Protein AF-A0AA38G3A4-F1 (afdb_monomer_lite)

Radius of gyration: 24.05 Å; chains: 1; bounding box: 63×39×61 Å

InterPro domains:
  IPR006982 Glutamate synthase, central-N [PF04898] (118-210)
  IPR013785 Aldolase-type TIM barrel [G3DSA:3.20.20.70] (94-215)
  IPR017932 Glutamine amidotransferase type 2 domain [PF00310] (1-67)
  IPR029055 Nucleophile aminohydrolases, N-terminal [G3DSA:3.60.20.10] (1-71)
  IPR029055 Nucleophile aminohydrolases, N-terminal [SSF56235] (1-67)
  IPR050711 Electron transfer and nitrogen metabolism enzyme [PTHR11938] (1-196)

Structure (mmCIF, N/CA/C/O backbone):
data_AF-A0AA38G3A4-F1
#
_entry.id   AF-A0AA38G3A4-F1
#
loop_
_atom_site.group_PDB
_atom_site.id
_atom_site.type_symbol
_atom_site.label_atom_id
_atom_site.label_alt_id
_atom_site.label_comp_id
_atom_site.label_asym_id
_atom_site.label_entity_id
_atom_site.label_seq_id
_atom_site.pdbx_PDB_ins_code
_atom_site.Cartn_x
_atom_site.Cartn_y
_atom_site.Cartn_z
_atom_site.occupancy
_atom_site.B_iso_or_equiv
_atom_site.auth_seq_id
_atom_site.auth_comp_id
_atom_site.auth_asym_id
_atom_site.auth_atom_id
_atom_site.pdbx_PDB_model_num
ATOM 1 N N . MET A 1 1 ? 7.777 -2.735 -17.591 1.00 73.38 1 MET A N 1
ATOM 2 C CA . MET A 1 1 ? 7.659 -1.314 -17.206 1.00 73.38 1 MET A CA 1
ATOM 3 C C . MET A 1 1 ? 6.255 -0.949 -16.758 1.00 73.38 1 MET A C 1
ATOM 5 O O . MET A 1 1 ? 6.166 -0.302 -15.735 1.00 73.38 1 MET A O 1
ATOM 9 N N . MET A 1 2 ? 5.185 -1.401 -17.428 1.00 82.31 2 MET A N 1
ATOM 10 C CA . MET A 1 2 ? 3.813 -1.230 -16.911 1.00 82.31 2 MET A CA 1
ATOM 11 C C . MET A 1 2 ? 3.611 -1.899 -15.536 1.00 82.31 2 MET A C 1
ATOM 13 O O . MET A 1 2 ? 3.143 -1.255 -14.613 1.00 82.31 2 MET A O 1
ATOM 17 N N . MET A 1 3 ? 4.029 -3.164 -15.378 1.00 87.19 3 MET A N 1
ATOM 18 C CA . MET A 1 3 ? 3.827 -3.914 -14.121 1.00 87.19 3 MET A CA 1
ATOM 19 C C . MET A 1 3 ? 4.792 -3.527 -12.991 1.00 87.19 3 MET A C 1
ATOM 21 O O . MET A 1 3 ? 4.426 -3.594 -11.831 1.00 87.19 3 MET A O 1
ATOM 25 N N . ILE A 1 4 ? 6.029 -3.149 -13.322 1.00 90.31 4 ILE A N 1
ATOM 26 C CA . ILE A 1 4 ? 7.067 -2.765 -12.349 1.00 90.31 4 ILE A CA 1
ATOM 27 C C . ILE A 1 4 ? 7.583 -1.385 -12.782 1.00 90.31 4 ILE A C 1
ATOM 29 O O . ILE A 1 4 ? 8.573 -1.313 -13.522 1.00 90.31 4 ILE A O 1
ATOM 33 N N . PRO A 1 5 ? 6.832 -0.307 -12.491 1.00 88.12 5 PRO A N 1
ATOM 34 C CA . PRO A 1 5 ? 7.242 1.053 -12.810 1.00 88.12 5 PRO A CA 1
ATOM 35 C C . PRO A 1 5 ? 8.290 1.559 -11.811 1.00 88.12 5 PRO A C 1
ATOM 37 O O . PRO A 1 5 ? 8.338 1.128 -10.661 1.00 88.12 5 PRO A O 1
ATOM 40 N N . GLU A 1 6 ? 9.128 2.505 -12.237 1.00 87.19 6 GLU A N 1
ATOM 41 C CA . GLU A 1 6 ? 9.994 3.235 -11.302 1.00 87.19 6 GLU A CA 1
ATOM 42 C C . GLU A 1 6 ? 9.162 4.197 -10.446 1.00 87.19 6 GLU A C 1
ATOM 44 O O . GLU A 1 6 ? 8.112 4.678 -10.878 1.00 87.19 6 GLU A O 1
ATOM 49 N N . ALA A 1 7 ? 9.660 4.540 -9.259 1.00 88.94 7 ALA A N 1
ATOM 50 C CA . ALA A 1 7 ? 9.081 5.613 -8.464 1.00 88.94 7 ALA A CA 1
ATOM 51 C C . ALA A 1 7 ? 9.185 6.950 -9.219 1.00 88.94 7 ALA A C 1
ATOM 53 O O . ALA A 1 7 ? 10.282 7.435 -9.489 1.00 88.94 7 ALA A O 1
ATOM 54 N N . TRP A 1 8 ? 8.040 7.533 -9.578 1.00 85.56 8 TRP A N 1
ATOM 55 C CA . TRP A 1 8 ? 7.984 8.712 -10.452 1.00 85.56 8 TRP A CA 1
ATOM 56 C C . TRP A 1 8 ? 7.296 9.922 -9.823 1.00 85.56 8 TRP A C 1
ATOM 58 O O . TRP A 1 8 ? 7.572 11.051 -10.214 1.00 85.56 8 TRP A O 1
ATOM 68 N N . LYS A 1 9 ? 6.385 9.719 -8.863 1.00 82.25 9 LYS A N 1
ATOM 69 C CA . LYS A 1 9 ? 5.469 10.779 -8.420 1.00 82.25 9 LYS A CA 1
ATOM 70 C C . LYS A 1 9 ? 6.168 11.935 -7.715 1.00 82.25 9 LYS A C 1
ATOM 72 O O . LYS A 1 9 ? 5.870 13.096 -7.981 1.00 82.25 9 LYS A O 1
ATOM 77 N N . ASN A 1 10 ? 7.085 11.593 -6.821 1.00 83.69 10 ASN A N 1
ATOM 78 C CA . ASN A 1 10 ? 7.798 12.542 -5.974 1.00 83.69 10 ASN A CA 1
ATOM 79 C C . ASN A 1 10 ? 9.187 12.899 -6.540 1.00 83.69 10 ASN A C 1
ATOM 81 O O . ASN A 1 10 ? 9.949 13.612 -5.886 1.00 83.69 10 ASN A O 1
ATOM 85 N N . ASP A 1 11 ? 9.526 12.415 -7.742 1.00 85.12 11 ASP A N 1
ATOM 86 C CA . ASP A 1 11 ? 10.780 12.740 -8.421 1.00 85.12 11 ASP A CA 1
ATOM 87 C C . ASP A 1 11 ? 10.632 14.029 -9.241 1.00 85.12 11 ASP A C 1
ATOM 89 O O . ASP A 1 11 ? 9.988 14.066 -10.288 1.00 85.12 11 ASP A O 1
ATOM 93 N N . GLN A 1 12 ? 11.266 15.100 -8.765 1.00 84.50 12 GLN A N 1
ATOM 94 C CA . GLN A 1 12 ? 11.244 16.414 -9.415 1.00 84.50 12 GLN A CA 1
ATOM 95 C C . GLN A 1 12 ? 12.084 16.475 -10.698 1.00 84.50 12 GLN A C 1
ATOM 97 O O . GLN A 1 12 ? 11.935 17.416 -11.473 1.00 84.50 12 GLN A O 1
ATOM 102 N N . ASN A 1 13 ? 12.978 15.508 -10.916 1.00 86.12 13 ASN A N 1
ATOM 103 C CA . ASN A 1 13 ? 13.866 15.472 -12.078 1.00 86.12 13 ASN A CA 1
ATOM 104 C C . ASN A 1 13 ? 13.348 14.540 -13.183 1.00 86.12 13 ASN A C 1
ATOM 106 O O . ASN A 1 13 ? 14.048 14.324 -14.176 1.00 86.12 13 ASN A O 1
ATOM 110 N N . MET A 1 14 ? 12.153 13.965 -13.013 1.00 82.12 14 MET A N 1
ATOM 111 C CA . MET A 1 14 ? 11.564 13.057 -13.989 1.00 82.12 14 MET A CA 1
ATOM 112 C C . MET A 1 14 ? 11.125 13.818 -15.244 1.00 82.12 14 MET A C 1
ATOM 114 O O . MET A 1 14 ? 10.510 14.881 -15.168 1.00 82.12 14 MET A O 1
ATOM 118 N N . ASP A 1 15 ? 11.418 13.249 -16.413 1.00 82.62 15 ASP A N 1
ATOM 119 C CA . ASP A 1 15 ? 10.953 13.789 -17.689 1.00 82.62 15 ASP A CA 1
ATOM 120 C C . ASP A 1 15 ? 9.407 13.820 -17.739 1.00 82.62 15 ASP A C 1
ATOM 122 O O . ASP A 1 15 ? 8.777 12.802 -17.428 1.00 82.62 15 ASP A O 1
ATOM 126 N N . PRO A 1 16 ? 8.772 14.938 -18.145 1.00 80.12 16 PRO A N 1
ATOM 127 C CA . PRO A 1 16 ? 7.313 15.057 -18.139 1.00 80.12 16 PRO A CA 1
ATOM 128 C C . PRO A 1 16 ? 6.591 14.025 -19.012 1.00 80.12 16 PRO A C 1
ATOM 130 O O . PRO A 1 16 ? 5.526 13.542 -18.629 1.00 80.12 16 PRO A O 1
ATOM 133 N N . ASN A 1 17 ? 7.163 13.643 -20.161 1.00 75.31 17 ASN A N 1
ATOM 134 C CA . ASN A 1 17 ? 6.541 12.640 -21.031 1.00 75.31 17 ASN A CA 1
ATOM 135 C C . ASN A 1 17 ? 6.595 11.260 -20.375 1.00 75.31 17 ASN A C 1
ATOM 137 O O . ASN A 1 17 ? 5.624 10.504 -20.398 1.00 75.31 17 ASN A O 1
ATOM 141 N N . ARG A 1 18 ? 7.716 10.953 -19.718 1.00 77.25 18 ARG A N 1
ATOM 142 C CA . ARG A 1 18 ? 7.869 9.731 -18.927 1.00 77.25 18 ARG A CA 1
ATOM 143 C C . ARG A 1 18 ? 6.911 9.689 -17.737 1.00 77.25 18 ARG A C 1
ATOM 145 O O . ARG A 1 18 ? 6.352 8.634 -17.448 1.00 77.25 18 ARG A O 1
ATOM 152 N N . GLN A 1 19 ? 6.709 10.821 -17.069 1.00 80.31 19 GLN A N 1
ATOM 153 C CA . GLN A 1 19 ? 5.757 10.948 -15.970 1.00 80.31 19 GLN A CA 1
ATOM 154 C C . GLN A 1 19 ? 4.324 10.665 -16.437 1.00 80.31 19 GLN A C 1
ATOM 156 O O . GLN A 1 19 ? 3.633 9.846 -15.836 1.00 80.31 19 GLN A O 1
ATOM 161 N N . ALA A 1 20 ? 3.908 11.289 -17.540 1.00 77.00 20 ALA A N 1
ATOM 162 C CA . ALA A 1 20 ? 2.572 11.114 -18.098 1.00 77.00 20 ALA A CA 1
ATOM 163 C C . ALA A 1 20 ? 2.320 9.668 -18.566 1.00 77.00 20 ALA A C 1
ATOM 165 O O . ALA A 1 20 ? 1.229 9.133 -18.385 1.00 77.00 20 ALA A O 1
ATOM 166 N N . LEU A 1 21 ? 3.346 8.995 -19.100 1.00 76.88 21 LEU A N 1
ATOM 167 C CA . LEU A 1 21 ? 3.267 7.578 -19.455 1.00 76.88 21 LEU A CA 1
ATOM 168 C C . LEU A 1 21 ? 3.078 6.674 -18.227 1.00 76.88 21 LEU A C 1
ATOM 170 O O . LEU A 1 21 ? 2.287 5.733 -18.265 1.00 76.88 21 LEU A O 1
ATOM 174 N N . TYR A 1 22 ? 3.796 6.931 -17.132 1.00 81.44 22 TYR A N 1
ATOM 175 C CA . TYR A 1 22 ? 3.600 6.158 -15.906 1.00 81.44 22 TYR A CA 1
ATOM 176 C C . TYR A 1 22 ? 2.234 6.400 -15.272 1.00 81.44 22 TYR A C 1
ATOM 178 O O . TYR A 1 22 ? 1.636 5.462 -14.752 1.00 81.44 22 TYR A O 1
ATOM 186 N N . GLU A 1 23 ? 1.731 7.628 -15.336 1.00 78.75 23 GLU A N 1
ATOM 187 C CA . GLU A 1 23 ? 0.386 7.959 -14.873 1.00 78.75 23 GLU A CA 1
ATOM 188 C C . GLU A 1 23 ? -0.684 7.219 -15.690 1.00 78.75 23 GLU A C 1
ATOM 190 O O . GLU A 1 23 ? -1.623 6.665 -15.122 1.00 78.75 23 GLU A O 1
ATOM 195 N N . TYR A 1 24 ? -0.492 7.119 -17.007 1.00 77.38 24 TYR A N 1
ATOM 196 C CA . TYR A 1 24 ? -1.326 6.296 -17.881 1.00 77.38 24 TYR A CA 1
ATOM 197 C C . TYR A 1 24 ? -1.285 4.811 -17.486 1.00 77.38 24 TYR A C 1
ATOM 199 O O . TYR A 1 24 ? -2.329 4.181 -17.332 1.00 77.38 24 TYR A O 1
ATOM 207 N N . PHE A 1 25 ? -0.097 4.243 -17.254 1.00 80.62 25 PHE A N 1
ATOM 208 C CA . PHE A 1 25 ? 0.019 2.847 -16.819 1.00 80.62 25 PHE A CA 1
ATOM 209 C C . PHE A 1 25 ? -0.612 2.591 -15.451 1.00 80.62 25 PHE A C 1
ATOM 211 O O . PHE A 1 25 ? -1.260 1.561 -15.285 1.00 80.62 25 PHE A O 1
ATOM 218 N N . LEU A 1 26 ? -0.482 3.528 -14.509 1.00 80.75 26 LEU A N 1
ATOM 219 C CA . LEU A 1 26 ? -1.109 3.437 -13.189 1.00 80.75 26 LEU A CA 1
ATOM 220 C C . LEU A 1 26 ? -2.640 3.381 -13.288 1.00 80.75 26 LEU A C 1
ATOM 222 O O . LEU A 1 26 ? -3.293 2.721 -12.484 1.00 80.75 26 LEU A O 1
ATOM 226 N N . ALA A 1 27 ? -3.211 4.057 -14.285 1.00 77.50 27 ALA A N 1
ATOM 227 C CA . ALA A 1 27 ? -4.644 4.058 -14.547 1.00 77.50 27 ALA A CA 1
ATOM 228 C C . ALA A 1 27 ? -5.155 2.727 -15.136 1.00 77.50 27 ALA A C 1
ATOM 230 O O . ALA A 1 27 ? -6.337 2.420 -15.005 1.00 77.50 27 ALA A O 1
ATOM 231 N N . LEU A 1 28 ? -4.278 1.939 -15.765 1.00 78.44 28 LEU A N 1
ATOM 232 C CA . LEU A 1 28 ? -4.610 0.645 -16.368 1.00 78.44 28 LEU A CA 1
ATOM 233 C C . LEU A 1 28 ? -4.367 -0.534 -15.426 1.00 78.44 28 LEU A C 1
ATOM 235 O O . LEU A 1 28 ? -5.179 -1.458 -15.340 1.00 78.44 28 LEU A O 1
ATOM 239 N N . MET A 1 29 ? -3.221 -0.532 -14.751 1.00 83.50 29 MET A N 1
ATOM 240 C CA . MET A 1 29 ? -2.772 -1.651 -13.940 1.00 83.50 29 MET A CA 1
ATOM 241 C C . MET A 1 29 ? -2.044 -1.153 -12.700 1.00 83.50 29 MET A C 1
ATOM 243 O O . MET A 1 29 ? -1.146 -0.315 -12.770 1.00 83.50 29 MET A O 1
ATOM 247 N N . GLU A 1 30 ? -2.406 -1.731 -11.559 1.00 87.62 30 GLU A N 1
ATOM 248 C CA . GLU A 1 30 ? -1.697 -1.470 -10.316 1.00 87.62 30 GLU A CA 1
ATOM 249 C C . GLU A 1 30 ? -0.266 -2.044 -10.365 1.00 87.62 30 GLU A C 1
ATOM 251 O O . GLU A 1 30 ? -0.050 -3.126 -10.932 1.00 87.62 30 GLU A O 1
ATOM 256 N N . PRO A 1 31 ? 0.723 -1.344 -9.781 1.00 90.88 31 PRO A N 1
ATOM 257 C CA . PRO A 1 31 ? 2.090 -1.835 -9.706 1.00 90.88 31 PRO A CA 1
ATOM 258 C C . PRO A 1 31 ? 2.180 -3.162 -8.954 1.00 90.88 31 PRO A C 1
ATOM 260 O O . PRO A 1 31 ? 1.562 -3.357 -7.909 1.00 90.88 31 PRO A O 1
ATOM 263 N N . TRP A 1 32 ? 3.010 -4.063 -9.462 1.00 92.38 32 TRP A N 1
ATOM 264 C CA . TRP A 1 32 ? 3.407 -5.273 -8.759 1.00 92.38 32 TRP A CA 1
ATOM 265 C C . TRP A 1 32 ? 4.585 -4.930 -7.860 1.00 92.38 32 TRP A C 1
ATOM 267 O O . TRP A 1 32 ? 5.722 -4.823 -8.322 1.00 92.38 32 TRP A O 1
ATOM 277 N N . ASP A 1 33 ? 4.276 -4.714 -6.587 1.00 91.12 33 ASP A N 1
ATOM 278 C CA . ASP A 1 33 ? 5.242 -4.289 -5.582 1.00 91.12 33 ASP A CA 1
ATOM 279 C C . ASP A 1 33 ? 5.887 -5.477 -4.843 1.00 91.12 33 ASP A C 1
ATOM 281 O O . ASP A 1 33 ? 5.378 -6.602 -4.826 1.00 91.12 33 ASP A O 1
ATOM 285 N N . GLY A 1 34 ? 7.027 -5.205 -4.216 1.00 90.38 34 GLY A N 1
ATOM 286 C CA . GLY A 1 34 ? 7.856 -6.147 -3.482 1.00 90.38 34 GLY A CA 1
ATOM 287 C C . GLY A 1 34 ? 9.279 -6.239 -4.047 1.00 90.38 34 GLY A C 1
ATOM 288 O O . GLY A 1 34 ? 9.519 -5.896 -5.204 1.00 90.38 34 GLY A O 1
ATOM 289 N N . PRO A 1 35 ? 10.248 -6.729 -3.250 1.00 93.50 35 PRO A N 1
ATOM 290 C CA . PRO A 1 35 ? 11.621 -6.901 -3.709 1.00 93.50 35 PRO A CA 1
ATOM 291 C C . PRO A 1 35 ? 11.683 -7.783 -4.959 1.00 93.50 35 PRO A C 1
ATOM 293 O O . PRO A 1 35 ? 11.307 -8.956 -4.907 1.00 93.50 35 PRO A O 1
ATOM 296 N N . ALA A 1 36 ? 12.224 -7.263 -6.062 1.00 92.81 36 ALA A N 1
ATOM 297 C CA . ALA A 1 36 ? 12.281 -7.994 -7.321 1.00 92.81 36 ALA A CA 1
ATOM 298 C C . ALA A 1 36 ? 13.512 -7.636 -8.164 1.00 92.81 36 ALA A C 1
ATOM 300 O O . ALA A 1 36 ? 13.824 -6.476 -8.411 1.00 92.81 36 ALA A O 1
ATOM 301 N N . LEU A 1 37 ? 14.173 -8.673 -8.678 1.00 92.81 37 LEU A N 1
ATOM 302 C CA . LEU A 1 37 ? 15.074 -8.588 -9.824 1.00 92.81 37 LEU A CA 1
ATOM 303 C C . LEU A 1 37 ? 14.505 -9.493 -10.911 1.00 92.81 37 LEU A C 1
ATOM 305 O O . LEU A 1 37 ? 14.487 -10.715 -10.767 1.00 92.81 37 LEU A O 1
ATOM 309 N N . VAL A 1 38 ? 14.038 -8.893 -12.000 1.00 92.00 38 VAL A N 1
ATOM 310 C CA . VAL A 1 38 ? 13.378 -9.612 -13.088 1.00 92.00 38 VAL A CA 1
ATOM 311 C C . VAL A 1 38 ? 14.265 -9.591 -14.316 1.00 92.00 38 VAL A C 1
ATOM 313 O O . VAL A 1 38 ? 14.480 -8.538 -14.909 1.00 92.00 38 VAL A O 1
ATOM 316 N N . SER A 1 39 ? 14.730 -10.768 -14.727 1.00 90.44 39 SER A N 1
ATOM 317 C CA . SER A 1 39 ? 15.370 -10.986 -16.026 1.00 90.44 39 SER A CA 1
ATOM 318 C C . SER A 1 39 ? 14.335 -11.503 -17.019 1.00 90.44 39 SER A C 1
ATOM 320 O O . SER A 1 39 ? 13.586 -12.426 -16.705 1.00 90.44 39 SER A O 1
ATOM 322 N N . PHE A 1 40 ? 14.284 -10.927 -18.217 1.00 89.00 40 PH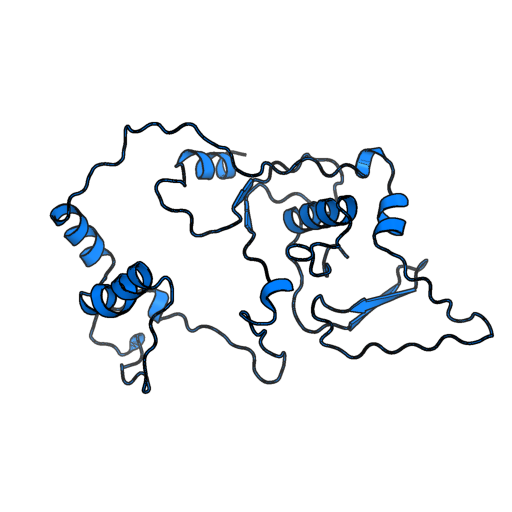E A N 1
ATOM 323 C CA . PHE A 1 40 ? 13.266 -11.248 -19.214 1.00 89.00 40 PHE A CA 1
ATOM 324 C C . PHE A 1 40 ? 13.817 -11.242 -20.639 1.00 89.00 40 PHE A C 1
ATOM 326 O O . PHE A 1 40 ? 14.820 -10.597 -20.949 1.00 89.00 40 PHE A O 1
ATOM 333 N N . THR A 1 41 ? 13.115 -11.940 -21.530 1.00 87.56 41 THR A N 1
ATOM 334 C CA . THR A 1 41 ? 13.334 -11.863 -22.973 1.00 87.56 41 THR A CA 1
ATOM 335 C C . THR A 1 41 ? 12.021 -12.020 -23.728 1.00 87.56 41 THR A C 1
ATOM 337 O O . THR A 1 41 ? 11.146 -12.767 -23.302 1.00 87.56 41 THR A O 1
ATOM 340 N N . ASN A 1 42 ? 11.890 -11.322 -24.855 1.00 84.06 42 ASN A N 1
ATOM 341 C CA . ASN A 1 42 ? 10.782 -11.482 -25.800 1.00 84.06 42 ASN A CA 1
ATOM 342 C C . ASN A 1 42 ? 11.245 -12.067 -27.151 1.00 84.06 42 ASN A C 1
ATOM 344 O O . ASN A 1 42 ? 10.583 -11.879 -28.166 1.00 84.06 42 ASN A O 1
ATOM 348 N N . GLY A 1 43 ? 12.418 -12.709 -27.188 1.00 87.38 43 GLY A N 1
ATOM 349 C CA . GLY A 1 43 ? 13.034 -13.230 -28.415 1.00 87.38 43 GLY A CA 1
ATOM 350 C C . GLY A 1 43 ? 13.818 -12.197 -29.236 1.00 87.38 43 GLY A C 1
ATOM 351 O O . GLY A 1 43 ? 14.709 -12.587 -29.985 1.00 87.38 43 GLY A O 1
ATOM 352 N N . HIS A 1 44 ? 13.561 -10.897 -29.054 1.00 78.75 44 HIS A N 1
ATOM 353 C CA . HIS A 1 44 ? 14.307 -9.808 -29.705 1.00 78.75 44 HIS A CA 1
ATOM 354 C C . HIS A 1 44 ? 15.210 -9.048 -28.733 1.00 78.75 44 HIS A C 1
ATOM 356 O O . HIS A 1 44 ? 16.335 -8.684 -29.069 1.00 78.75 44 HIS A O 1
ATOM 362 N N . TYR A 1 45 ? 14.726 -8.844 -27.513 1.00 76.69 45 TYR A N 1
ATOM 363 C CA . TYR A 1 45 ? 15.429 -8.169 -26.437 1.00 76.69 45 TYR A CA 1
ATOM 364 C C . TYR A 1 45 ? 15.697 -9.147 -25.299 1.00 76.69 45 TYR A C 1
ATOM 366 O O . TYR A 1 45 ? 14.881 -10.024 -25.002 1.00 76.69 45 TYR A O 1
ATOM 374 N N . LEU A 1 46 ? 16.845 -8.976 -24.651 1.00 82.31 46 LEU A N 1
ATOM 375 C CA . LEU A 1 46 ? 17.190 -9.585 -23.373 1.00 82.31 46 LEU A CA 1
ATOM 376 C C . LEU A 1 46 ? 17.438 -8.440 -22.395 1.00 82.31 46 LEU A C 1
ATOM 378 O O . LEU A 1 46 ? 18.229 -7.544 -22.687 1.00 82.31 46 LEU A O 1
ATOM 382 N N . GLY A 1 47 ? 16.755 -8.459 -21.258 1.00 84.12 47 GLY A N 1
ATOM 383 C CA . GLY A 1 47 ? 16.801 -7.372 -20.293 1.00 84.12 47 GLY A CA 1
ATOM 384 C C . GLY A 1 47 ? 16.724 -7.861 -18.858 1.00 84.12 47 GLY A C 1
ATOM 385 O O . GLY A 1 47 ? 16.359 -9.004 -18.585 1.00 84.12 47 GLY A O 1
ATOM 386 N N . ALA A 1 48 ? 17.068 -6.960 -17.945 1.00 87.19 48 ALA A N 1
ATOM 387 C CA . ALA A 1 48 ? 16.831 -7.118 -16.523 1.00 87.19 48 ALA A CA 1
ATOM 388 C C . ALA A 1 48 ? 16.324 -5.792 -15.944 1.00 87.19 48 ALA A C 1
ATOM 390 O O . ALA A 1 48 ? 16.740 -4.720 -16.389 1.00 87.19 48 ALA A O 1
ATOM 391 N N . THR A 1 49 ? 15.419 -5.857 -14.975 1.00 87.56 49 THR A N 1
ATOM 392 C CA . THR A 1 49 ? 14.859 -4.696 -14.278 1.00 87.56 49 THR A CA 1
ATOM 393 C C . THR A 1 49 ? 14.747 -4.982 -12.783 1.00 87.56 49 THR A C 1
ATOM 395 O O . THR A 1 49 ? 14.665 -6.142 -12.378 1.00 87.56 49 THR A O 1
ATOM 398 N N . LEU A 1 50 ? 14.801 -3.926 -11.979 1.00 90.50 50 LEU A N 1
ATOM 399 C CA . LEU A 1 50 ? 14.665 -3.979 -10.527 1.00 90.50 50 LEU A CA 1
ATOM 400 C C . LEU A 1 50 ? 13.306 -3.410 -10.118 1.00 90.50 50 LEU A C 1
ATOM 402 O O . LEU A 1 50 ? 12.698 -2.657 -10.880 1.00 90.50 50 LEU A O 1
ATOM 406 N N . ASP A 1 51 ? 12.862 -3.759 -8.914 1.00 91.75 51 ASP A N 1
ATOM 407 C CA . ASP A 1 51 ? 11.757 -3.079 -8.243 1.00 91.75 51 ASP A CA 1
ATOM 408 C C . ASP A 1 51 ? 12.039 -1.579 -8.040 1.00 91.75 51 ASP A C 1
ATOM 410 O O . ASP A 1 51 ? 13.180 -1.116 -8.139 1.00 91.75 51 ASP A O 1
ATOM 414 N N . CYS A 1 52 ? 10.987 -0.812 -7.746 1.00 88.56 52 CYS A N 1
ATOM 415 C CA . CYS A 1 52 ? 11.048 0.642 -7.574 1.00 88.56 52 CYS A CA 1
ATOM 416 C C . CYS A 1 52 ? 12.015 1.097 -6.467 1.00 88.56 52 CYS A C 1
ATOM 418 O O . CYS A 1 52 ? 12.513 2.223 -6.526 1.00 88.56 52 CYS A O 1
ATOM 420 N N . ASN A 1 53 ? 12.325 0.218 -5.512 1.00 90.31 53 ASN A N 1
ATOM 421 C CA . ASN A 1 53 ? 13.196 0.494 -4.376 1.00 90.31 53 ASN A CA 1
ATOM 422 C C . ASN A 1 53 ? 14.602 -0.104 -4.550 1.00 90.31 53 ASN A C 1
ATOM 424 O O . ASN A 1 53 ? 15.494 0.183 -3.751 1.00 90.31 53 ASN A O 1
ATOM 428 N N . GLY A 1 54 ? 14.828 -0.921 -5.584 1.00 90.31 54 GLY A N 1
ATOM 429 C CA . GLY A 1 54 ? 16.101 -1.588 -5.840 1.00 90.31 54 GLY A CA 1
ATOM 430 C C . GLY A 1 54 ? 16.520 -2.553 -4.727 1.00 90.31 54 GLY A C 1
ATOM 431 O O . GLY A 1 54 ? 17.695 -2.590 -4.361 1.00 90.31 54 GLY A O 1
ATOM 432 N N . LEU A 1 55 ? 15.582 -3.324 -4.171 1.00 91.75 55 LEU A N 1
ATOM 433 C CA . LEU A 1 55 ? 15.806 -4.136 -2.966 1.00 91.75 55 LEU A CA 1
ATOM 434 C C . LEU A 1 55 ? 16.602 -5.431 -3.211 1.00 91.75 55 LEU A C 1
ATOM 436 O O . LEU A 1 55 ? 17.001 -6.095 -2.253 1.00 91.75 55 LEU A O 1
ATOM 440 N N . HIS A 1 56 ? 16.876 -5.781 -4.471 1.00 92.56 56 HIS A N 1
ATOM 441 C CA . HIS A 1 56 ? 17.761 -6.886 -4.849 1.00 92.56 56 HIS A CA 1
ATOM 442 C C . HIS A 1 56 ? 19.077 -6.408 -5.486 1.00 92.56 56 HIS A C 1
ATOM 444 O O . HIS A 1 56 ? 19.086 -5.456 -6.269 1.00 92.56 56 HIS A O 1
ATOM 450 N N . PRO A 1 57 ? 20.206 -7.105 -5.243 1.00 92.06 57 PRO A N 1
ATOM 451 C CA . PRO A 1 57 ? 21.463 -6.792 -5.908 1.00 92.06 57 PRO A CA 1
ATOM 452 C C . PRO A 1 57 ? 21.414 -7.185 -7.393 1.00 92.06 57 PRO A C 1
ATOM 454 O O . PRO A 1 57 ? 21.246 -8.354 -7.735 1.00 92.06 57 PRO A O 1
ATOM 457 N N . GLY A 1 58 ? 21.619 -6.212 -8.283 1.00 86.31 58 GLY A N 1
ATOM 458 C CA . GLY A 1 58 ? 21.716 -6.418 -9.731 1.00 86.31 58 GLY A CA 1
ATOM 459 C C . GLY A 1 58 ? 23.093 -6.029 -10.269 1.00 86.31 58 GLY A C 1
ATOM 460 O O . GLY A 1 58 ? 23.349 -4.854 -10.529 1.00 86.31 58 GLY A O 1
ATOM 461 N N . HIS A 1 59 ? 23.983 -7.006 -10.468 1.00 85.56 59 HIS A N 1
ATOM 462 C CA . HIS A 1 59 ? 25.315 -6.784 -11.045 1.00 85.56 59 HIS A CA 1
ATOM 463 C C . HIS A 1 59 ? 25.413 -7.353 -12.464 1.00 85.56 59 HIS A C 1
ATOM 465 O O . HIS A 1 59 ? 24.949 -8.459 -12.730 1.00 85.56 59 HIS A O 1
ATOM 471 N N . PHE A 1 60 ? 26.069 -6.623 -13.369 1.00 82.69 60 PHE A N 1
ATOM 472 C CA . PHE A 1 60 ? 26.370 -7.090 -14.723 1.00 82.69 60 PHE A CA 1
ATOM 473 C C . PHE A 1 60 ? 27.777 -6.660 -15.148 1.00 82.69 60 PHE A C 1
ATOM 475 O O . PHE A 1 60 ? 28.299 -5.645 -14.682 1.00 82.69 60 PHE A O 1
ATOM 482 N N . TYR A 1 61 ? 28.378 -7.422 -16.061 1.00 80.81 61 TYR A N 1
ATOM 483 C CA . TYR A 1 61 ? 29.706 -7.151 -16.608 1.00 80.81 61 TYR A CA 1
ATOM 484 C C . TYR A 1 61 ? 29.626 -6.962 -18.122 1.00 80.81 61 TYR A C 1
ATOM 486 O O . TYR A 1 61 ? 28.928 -7.696 -18.818 1.00 80.81 61 TYR A O 1
ATOM 494 N N . VAL A 1 62 ? 30.362 -5.975 -18.631 1.00 80.94 62 VAL A N 1
ATOM 495 C CA . VAL A 1 62 ? 30.476 -5.672 -20.063 1.00 80.94 62 VAL A CA 1
ATOM 496 C C . VAL A 1 62 ? 31.850 -6.132 -20.528 1.00 80.94 62 VAL A C 1
ATOM 498 O O . VAL A 1 62 ? 32.867 -5.640 -20.041 1.00 80.94 62 VAL A O 1
ATOM 501 N N . THR A 1 63 ? 31.892 -7.085 -21.455 1.00 81.31 63 THR A N 1
ATOM 502 C CA . THR A 1 63 ? 33.147 -7.598 -22.017 1.00 81.31 63 THR A CA 1
ATOM 503 C C . THR A 1 63 ? 33.561 -6.808 -23.258 1.00 81.31 63 THR A C 1
ATOM 505 O O . THR A 1 63 ? 32.723 -6.335 -24.028 1.00 81.31 63 THR A O 1
ATOM 508 N N . HIS A 1 64 ? 34.870 -6.721 -23.517 1.00 81.25 64 HIS A N 1
ATOM 509 C CA . HIS A 1 64 ? 35.410 -6.054 -24.712 1.00 81.25 64 HIS A CA 1
ATOM 510 C C . HIS A 1 64 ? 34.957 -6.695 -26.035 1.00 81.25 64 HIS A C 1
ATOM 512 O O . HIS A 1 64 ? 34.949 -6.029 -27.065 1.00 81.25 64 HIS A O 1
ATOM 518 N N . SER A 1 65 ? 34.541 -7.966 -26.010 1.00 77.31 65 SER A N 1
ATOM 519 C CA . SER A 1 65 ? 33.987 -8.682 -27.166 1.00 77.31 65 SER A CA 1
ATOM 520 C C . SER A 1 65 ? 32.601 -8.185 -27.596 1.00 77.31 65 SER A C 1
ATOM 522 O O . SER A 1 65 ? 32.089 -8.636 -28.617 1.00 77.31 65 SER A O 1
ATOM 524 N N . GLY A 1 66 ? 31.971 -7.285 -26.830 1.00 65.88 66 GLY A N 1
ATOM 525 C CA . GLY A 1 66 ? 30.653 -6.735 -27.148 1.00 65.88 66 GLY A CA 1
ATOM 526 C C . GLY A 1 66 ? 29.504 -7.737 -27.004 1.00 65.88 66 GLY A C 1
ATOM 527 O O . GLY A 1 66 ? 28.405 -7.445 -27.466 1.00 65.88 66 GLY A O 1
ATOM 528 N N . MET A 1 67 ? 29.743 -8.891 -26.364 1.00 58.62 67 MET A N 1
ATOM 529 C CA . MET A 1 67 ? 28.727 -9.922 -26.095 1.00 58.62 67 MET A CA 1
ATOM 530 C C . MET A 1 67 ? 27.607 -9.413 -25.180 1.00 58.62 67 MET A C 1
ATOM 532 O O . MET A 1 67 ? 26.464 -9.836 -25.310 1.00 58.62 67 MET A O 1
ATOM 536 N N . ALA A 1 68 ? 27.926 -8.464 -24.302 1.00 57.44 68 ALA A N 1
ATOM 537 C CA . ALA A 1 68 ? 26.955 -7.649 -23.591 1.00 57.44 68 ALA A CA 1
ATOM 538 C C . ALA A 1 68 ? 27.276 -6.186 -23.890 1.00 57.44 68 ALA A C 1
ATOM 540 O O . ALA A 1 68 ? 28.344 -5.703 -23.520 1.00 57.44 68 ALA A O 1
ATOM 541 N N . LYS A 1 69 ? 26.381 -5.471 -24.573 1.00 60.12 69 LYS A N 1
ATOM 542 C CA . LYS A 1 69 ? 26.456 -4.009 -24.676 1.00 60.12 69 LYS A CA 1
ATOM 543 C C . LYS A 1 69 ? 25.552 -3.428 -23.601 1.00 60.12 69 LYS A C 1
ATOM 545 O O . LYS A 1 69 ? 24.395 -3.822 -23.499 1.00 60.12 69 LYS A O 1
ATOM 550 N N . ARG A 1 70 ? 26.066 -2.484 -22.803 1.00 57.03 70 ARG A N 1
ATOM 551 C CA . ARG A 1 70 ? 25.225 -1.690 -21.900 1.00 57.03 70 ARG A CA 1
ATOM 552 C C . ARG A 1 70 ? 24.363 -0.770 -22.754 1.00 57.03 70 ARG A C 1
ATOM 554 O O . ARG A 1 70 ? 24.735 0.370 -23.007 1.00 57.03 70 ARG A O 1
ATOM 561 N N . GLN A 1 71 ? 23.226 -1.277 -23.196 1.00 57.56 71 GLN A N 1
ATOM 562 C CA . GLN A 1 71 ? 22.157 -0.450 -23.711 1.00 57.56 71 GLN A CA 1
ATOM 563 C C . GLN A 1 71 ? 21.172 -0.292 -22.563 1.00 57.56 71 GLN A C 1
ATOM 565 O O . GLN A 1 71 ? 20.411 -1.203 -22.244 1.00 57.56 71 GLN A O 1
ATOM 570 N N . LYS A 1 72 ? 21.263 0.843 -21.860 1.00 56.81 72 LYS A N 1
ATOM 571 C CA . LYS A 1 72 ? 20.166 1.266 -20.996 1.00 56.81 72 LYS A CA 1
ATOM 572 C C . LYS A 1 72 ? 19.047 1.625 -21.963 1.00 56.81 72 LYS A C 1
ATOM 574 O O . LYS A 1 72 ? 19.035 2.751 -22.436 1.00 56.81 72 LYS A O 1
ATOM 579 N N . ILE A 1 73 ? 18.182 0.664 -22.281 1.00 57.19 73 ILE A N 1
ATOM 580 C CA . ILE A 1 73 ? 16.942 0.971 -22.986 1.00 57.19 73 ILE A CA 1
ATOM 581 C C . ILE A 1 73 ? 16.159 1.848 -22.020 1.00 57.19 73 ILE A C 1
ATOM 583 O O . ILE A 1 73 ? 15.657 1.382 -20.993 1.00 57.19 73 ILE A O 1
ATOM 587 N N . THR A 1 74 ? 16.196 3.151 -22.263 1.00 57.50 74 THR A N 1
ATOM 588 C CA . THR A 1 74 ? 15.424 4.097 -21.474 1.00 57.50 74 THR A CA 1
ATOM 589 C C . THR A 1 74 ? 13.962 3.944 -21.859 1.00 57.50 74 THR A C 1
ATOM 591 O O . THR A 1 74 ? 13.622 3.573 -22.980 1.00 57.50 74 THR A O 1
ATOM 594 N N . LEU A 1 75 ? 13.071 4.248 -20.918 1.00 59.78 75 LEU A N 1
ATOM 595 C CA . LEU A 1 75 ? 11.654 4.367 -21.253 1.00 59.78 75 LEU A CA 1
ATOM 596 C C . LEU A 1 75 ? 11.414 5.378 -22.369 1.00 59.78 75 LEU A C 1
ATOM 598 O O . LEU A 1 75 ? 10.500 5.168 -23.150 1.00 59.78 75 LEU A O 1
ATOM 602 N N . GLN A 1 76 ? 12.264 6.406 -22.464 1.00 59.31 76 GLN A N 1
ATOM 603 C CA . GLN A 1 76 ? 12.272 7.352 -23.573 1.00 59.31 76 GLN A CA 1
ATOM 604 C C . GLN A 1 76 ? 12.434 6.627 -24.912 1.00 59.31 76 GLN A C 1
ATOM 606 O O . GLN A 1 76 ? 11.598 6.792 -25.777 1.00 59.31 76 GLN A O 1
ATOM 611 N N . GLU A 1 77 ? 13.424 5.740 -25.056 1.00 65.38 77 GLU A N 1
ATOM 612 C CA . GLU A 1 77 ? 13.644 4.990 -26.302 1.00 65.38 77 GLU A CA 1
ATOM 613 C C . GLU A 1 77 ? 12.467 4.069 -26.663 1.00 65.38 77 GLU A C 1
ATOM 615 O O . GLU A 1 77 ? 12.155 3.898 -27.839 1.00 65.38 77 GLU A O 1
ATOM 620 N N . ILE A 1 78 ? 11.789 3.487 -25.666 1.00 66.06 78 ILE A N 1
ATOM 621 C CA . ILE A 1 78 ? 10.578 2.678 -25.892 1.00 66.06 78 ILE A CA 1
ATOM 622 C C . ILE A 1 78 ? 9.404 3.575 -26.293 1.00 66.06 78 ILE A C 1
ATOM 624 O O . ILE A 1 78 ? 8.689 3.269 -27.242 1.00 66.06 78 ILE A O 1
ATOM 628 N N . PHE A 1 79 ? 9.218 4.697 -25.610 1.00 62.75 79 PHE A N 1
ATOM 629 C CA . PHE A 1 79 ? 8.171 5.668 -25.907 1.00 62.75 79 PHE A CA 1
ATOM 630 C C . PHE A 1 79 ? 8.358 6.313 -27.288 1.00 62.75 79 PHE A C 1
ATOM 632 O O . PHE A 1 79 ? 7.419 6.408 -28.073 1.00 62.75 79 PHE A O 1
ATOM 639 N N . ASP A 1 80 ? 9.597 6.645 -27.639 1.00 66.56 80 ASP A N 1
ATOM 640 C CA . ASP A 1 80 ? 10.001 7.156 -28.947 1.00 66.56 80 ASP A CA 1
ATOM 641 C C . ASP A 1 80 ? 9.876 6.089 -30.046 1.00 66.56 80 ASP A C 1
ATOM 643 O O . ASP A 1 80 ? 9.856 6.423 -31.230 1.00 66.56 80 ASP A O 1
ATOM 647 N N . SER A 1 81 ? 9.774 4.804 -29.688 1.00 65.19 81 SER A N 1
ATOM 648 C CA . SER A 1 81 ? 9.489 3.728 -30.644 1.00 65.19 81 SER A CA 1
ATOM 649 C C . SER A 1 81 ? 7.994 3.548 -30.934 1.00 65.19 81 SER A C 1
ATOM 651 O O . SER A 1 81 ? 7.651 2.989 -31.976 1.00 65.19 81 SER A O 1
ATOM 653 N N . LEU A 1 82 ? 7.104 4.053 -30.068 1.00 63.16 82 LEU A N 1
ATOM 654 C CA . LEU A 1 82 ? 5.656 4.055 -30.307 1.00 63.16 82 LEU A CA 1
ATOM 655 C C . LEU A 1 82 ? 5.296 5.085 -31.390 1.00 63.16 82 LEU A C 1
ATOM 657 O O . LEU A 1 82 ? 5.991 6.095 -31.505 1.00 63.16 82 LEU A O 1
ATOM 661 N N . PRO A 1 83 ? 4.247 4.882 -32.202 1.00 62.00 83 PRO A N 1
ATOM 662 C CA . PRO A 1 83 ? 3.785 5.880 -33.169 1.00 62.00 83 PRO A CA 1
ATOM 663 C C . PRO A 1 83 ? 3.283 7.157 -32.468 1.00 62.00 83 PRO A C 1
ATOM 665 O O . PRO A 1 83 ? 2.723 7.094 -31.378 1.00 62.00 83 PRO A O 1
ATOM 668 N N . GLU A 1 84 ? 3.457 8.332 -33.091 1.00 59.28 84 GLU A N 1
ATOM 669 C CA . GLU A 1 84 ? 3.127 9.641 -32.481 1.00 59.28 84 GLU A CA 1
ATOM 670 C C . GLU A 1 84 ? 1.678 9.757 -31.980 1.00 59.28 84 GLU A C 1
ATOM 672 O O . GLU A 1 84 ? 1.429 10.457 -31.002 1.00 59.28 84 GLU A O 1
ATOM 677 N N . SER A 1 85 ? 0.737 9.037 -32.596 1.00 59.09 85 SER A N 1
ATOM 678 C CA . SER A 1 85 ? -0.668 8.974 -32.176 1.00 59.09 85 SER A CA 1
ATOM 679 C C . SER A 1 85 ? -0.880 8.344 -30.797 1.00 59.09 85 SER A C 1
ATOM 681 O O . SER A 1 85 ? -1.872 8.645 -30.147 1.00 59.09 85 SER A O 1
ATOM 683 N N . GLU A 1 86 ? 0.037 7.483 -30.352 1.00 58.09 86 GLU A N 1
ATOM 684 C CA . GLU A 1 86 ? -0.018 6.760 -29.071 1.00 58.09 86 GLU A CA 1
ATOM 685 C C . GLU A 1 86 ? 0.891 7.396 -28.005 1.00 58.09 86 GLU A C 1
ATOM 687 O O . GLU A 1 86 ? 0.865 7.006 -26.840 1.00 58.09 86 GLU A O 1
ATOM 692 N N . ARG A 1 87 ? 1.693 8.401 -28.386 1.00 55.50 87 ARG A N 1
ATOM 693 C CA . ARG A 1 87 ? 2.601 9.129 -27.482 1.00 55.50 87 ARG A CA 1
ATOM 694 C C . ARG A 1 87 ? 1.909 10.217 -26.669 1.00 55.50 87 ARG A C 1
ATOM 696 O O . ARG A 1 87 ? 2.556 10.865 -25.856 1.00 55.50 87 ARG A O 1
ATOM 703 N N . VAL A 1 88 ? 0.624 10.470 -26.883 1.00 53.34 88 VAL A N 1
ATOM 704 C CA . VAL A 1 88 ? -0.114 11.451 -26.085 1.00 53.34 88 VAL A CA 1
ATOM 705 C C . VAL A 1 88 ? -0.991 10.683 -25.106 1.00 53.34 88 VAL A C 1
ATOM 707 O O . VAL A 1 88 ? -2.088 10.278 -25.487 1.00 53.34 88 VAL A O 1
ATOM 710 N N . PRO A 1 89 ? -0.540 10.450 -23.860 1.00 54.91 89 PRO A N 1
ATOM 711 C CA . PRO A 1 89 ? -1.465 10.028 -22.824 1.00 54.91 89 PRO A CA 1
ATOM 712 C C . PRO A 1 89 ? -2.535 11.115 -22.705 1.00 54.91 89 PRO A C 1
ATOM 714 O O . PRO A 1 89 ? -2.219 12.296 -22.521 1.00 54.91 89 PRO A O 1
ATOM 717 N N . GLU A 1 90 ? -3.799 10.735 -22.894 1.00 55.44 90 GLU A N 1
ATOM 718 C CA . GLU A 1 90 ? -4.893 11.686 -22.748 1.00 55.44 90 GLU A CA 1
ATOM 719 C C . GLU A 1 90 ? -4.883 12.256 -21.322 1.00 55.44 90 GLU A C 1
ATOM 721 O O . GLU A 1 90 ? -4.556 11.545 -20.364 1.00 55.44 90 GLU A O 1
ATOM 726 N N . PRO A 1 91 ? -5.193 13.553 -21.157 1.00 55.31 91 PRO A N 1
ATOM 727 C CA . PRO A 1 91 ? -5.180 14.170 -19.848 1.00 55.31 91 PRO A CA 1
ATOM 728 C C . PRO A 1 91 ? -6.236 13.502 -18.968 1.00 55.31 91 PRO A C 1
ATOM 730 O O . PRO A 1 91 ? -7.435 13.702 -19.146 1.00 55.31 91 PRO A O 1
ATOM 733 N N . ILE A 1 92 ? -5.763 12.744 -17.983 1.00 59.44 92 ILE A N 1
ATOM 734 C CA . ILE A 1 92 ? -6.564 12.284 -16.854 1.00 59.44 92 ILE A CA 1
ATOM 735 C C . ILE A 1 92 ? -7.260 13.500 -16.245 1.00 59.44 92 ILE A C 1
ATOM 737 O O . ILE A 1 92 ? -6.625 14.534 -16.001 1.00 59.44 92 ILE A O 1
ATOM 741 N N . ILE A 1 93 ? -8.563 13.380 -15.985 1.00 57.19 93 ILE A N 1
ATOM 742 C CA . ILE A 1 93 ? -9.332 14.445 -15.347 1.00 57.19 93 ILE A CA 1
ATOM 743 C C . ILE A 1 93 ? -8.846 14.547 -13.900 1.00 57.19 93 ILE A C 1
ATOM 745 O O . ILE A 1 93 ? -9.244 13.796 -13.006 1.00 57.19 93 ILE A O 1
ATOM 749 N N . ARG A 1 94 ? -7.928 15.485 -13.677 1.00 53.31 94 ARG A N 1
ATOM 750 C CA . ARG A 1 94 ? -7.425 15.842 -12.354 1.00 53.31 94 ARG A CA 1
ATOM 751 C C . ARG A 1 94 ? -8.446 16.770 -11.719 1.00 53.31 94 ARG A C 1
ATOM 753 O O . ARG A 1 94 ? -8.464 17.947 -12.049 1.00 53.31 94 ARG A O 1
ATOM 760 N N . SER A 1 95 ? -9.287 16.177 -10.873 1.00 52.91 95 SER A N 1
ATOM 761 C CA . SER A 1 95 ? -10.348 16.807 -10.084 1.00 52.91 95 SER A CA 1
ATOM 762 C C . SER A 1 95 ? -11.353 17.658 -10.874 1.00 52.91 95 SER A C 1
ATOM 764 O O . SER A 1 95 ? -11.066 18.720 -11.424 1.00 52.91 95 SER A O 1
ATOM 766 N N . VAL A 1 96 ? -12.616 17.232 -10.856 1.00 46.97 96 VAL A N 1
ATOM 767 C CA . VAL A 1 96 ? -13.718 18.125 -11.219 1.00 46.97 96 VAL A CA 1
ATOM 768 C C . VAL A 1 96 ? -13.863 19.132 -10.077 1.00 46.97 96 VAL A C 1
ATOM 770 O O . VAL A 1 96 ? -14.357 18.792 -9.005 1.00 46.97 96 VAL A O 1
ATOM 773 N N . LYS A 1 97 ? -13.426 20.381 -10.282 1.00 44.50 97 LYS A N 1
ATOM 774 C CA . LYS A 1 97 ? -13.883 21.502 -9.448 1.00 44.50 97 LYS A CA 1
ATOM 775 C C . LYS A 1 97 ? -15.366 21.713 -9.739 1.00 44.50 97 LYS A C 1
ATOM 777 O O . LYS A 1 97 ? -15.715 22.456 -10.651 1.00 44.50 97 LYS A O 1
ATOM 782 N N . VAL A 1 98 ? -16.227 21.021 -9.003 1.00 46.12 98 VAL A N 1
ATOM 783 C CA . VAL A 1 98 ? -17.666 21.292 -9.024 1.00 46.12 98 VAL A CA 1
ATOM 784 C C . VAL A 1 98 ? -17.902 22.559 -8.207 1.00 46.12 98 VAL A C 1
ATOM 786 O O . VAL A 1 98 ? -17.441 22.663 -7.068 1.00 46.12 98 VAL A O 1
ATOM 789 N N . GLU A 1 99 ? -18.567 23.550 -8.806 1.00 44.62 99 GLU A N 1
ATOM 790 C CA . GLU A 1 99 ? -18.994 24.746 -8.085 1.00 44.62 99 GLU A CA 1
ATOM 791 C C . GLU A 1 99 ? -19.960 24.351 -6.965 1.00 44.62 99 GLU A C 1
ATOM 793 O O . GLU A 1 99 ? -20.919 23.604 -7.150 1.00 44.62 99 GLU A O 1
ATOM 798 N N . ARG A 1 100 ? -19.641 24.839 -5.773 1.00 44.81 100 ARG A N 1
ATOM 799 C CA . ARG A 1 100 ? -20.310 24.558 -4.510 1.00 44.81 100 ARG A CA 1
ATOM 800 C C . ARG A 1 100 ? -21.785 24.969 -4.587 1.00 44.81 100 ARG A C 1
ATOM 802 O O . ARG A 1 100 ? -22.074 26.152 -4.734 1.00 44.81 100 ARG A O 1
ATOM 809 N N . SER A 1 101 ? -22.708 24.018 -4.432 1.00 45.12 101 SER A N 1
ATOM 810 C CA . SER A 1 101 ? -24.055 24.351 -3.961 1.00 45.12 101 SER A CA 1
ATOM 811 C C . SER A 1 101 ? -24.028 24.280 -2.434 1.00 45.12 101 SER A C 1
ATOM 813 O O . SER A 1 101 ? -23.759 23.235 -1.849 1.00 45.12 101 SER A O 1
ATOM 815 N N . ASP A 1 102 ? -24.228 25.416 -1.769 1.00 45.84 102 ASP A N 1
ATOM 816 C CA . ASP A 1 102 ? -24.228 25.526 -0.300 1.00 45.84 102 ASP A CA 1
ATOM 817 C C . ASP A 1 102 ? -25.469 24.878 0.358 1.00 45.84 102 ASP A C 1
ATOM 819 O O . ASP A 1 102 ? -25.690 25.024 1.560 1.00 45.84 102 ASP A O 1
ATOM 823 N N . ASP A 1 103 ? -26.287 24.143 -0.400 1.00 46.72 103 ASP A N 1
ATOM 824 C CA . ASP A 1 103 ? -27.687 23.919 -0.039 1.00 46.72 103 ASP A CA 1
ATOM 825 C C . ASP A 1 103 ? -27.987 22.620 0.725 1.00 46.72 103 ASP A C 1
ATOM 827 O O . ASP A 1 103 ? -29.131 22.427 1.133 1.00 46.72 103 ASP A O 1
ATOM 831 N N . VAL A 1 104 ? -27.020 21.733 0.999 1.00 47.81 104 VAL A N 1
ATOM 832 C CA . VAL A 1 104 ? -27.316 20.497 1.762 1.00 47.81 104 VAL A CA 1
ATOM 833 C C . VAL A 1 104 ? -26.174 20.044 2.679 1.00 47.81 104 VAL A C 1
ATOM 835 O O . VAL A 1 104 ? -25.786 18.880 2.693 1.00 47.81 104 VAL A O 1
ATOM 838 N N . ILE A 1 105 ? -25.639 20.937 3.511 1.00 52.19 105 ILE A N 1
ATOM 839 C CA . ILE A 1 105 ? -25.125 20.479 4.809 1.00 52.19 105 ILE A CA 1
ATOM 840 C C . ILE A 1 105 ? -26.239 20.761 5.804 1.00 52.19 105 ILE A C 1
ATOM 842 O O . ILE A 1 105 ? -26.355 21.873 6.320 1.00 52.19 105 ILE A O 1
ATOM 846 N N . GLU A 1 106 ? -27.098 19.769 6.059 1.00 55.25 106 GLU A N 1
ATOM 847 C CA . GLU A 1 106 ? -27.910 19.823 7.269 1.00 55.25 106 GLU A CA 1
ATOM 848 C C . GLU A 1 106 ? -26.924 20.007 8.423 1.00 55.25 106 GLU A C 1
ATOM 850 O O . GLU A 1 106 ? -26.085 19.146 8.689 1.00 55.25 106 GLU A O 1
ATOM 855 N N . ASN A 1 107 ? -26.969 21.172 9.070 1.00 52.47 107 ASN A N 1
ATOM 856 C CA . ASN A 1 107 ? -26.243 21.425 10.302 1.00 52.47 107 ASN A CA 1
ATOM 857 C C . ASN A 1 107 ? -26.880 20.552 11.383 1.00 52.47 107 ASN A C 1
ATOM 859 O O . ASN A 1 107 ? -27.682 21.007 12.201 1.00 52.47 107 ASN A O 1
ATOM 863 N N . ILE A 1 108 ? -26.531 19.269 11.357 1.00 61.00 108 ILE A N 1
ATOM 864 C CA . ILE A 1 108 ? -26.764 18.311 12.416 1.00 61.00 108 ILE A CA 1
ATOM 865 C C . ILE A 1 108 ? -25.914 18.838 13.575 1.00 61.00 108 ILE A C 1
ATOM 867 O O . ILE A 1 108 ? -24.736 18.515 13.698 1.00 61.00 108 ILE A O 1
ATOM 871 N N . GLY A 1 109 ? -26.460 19.766 14.367 1.00 63.81 109 GLY A N 1
ATOM 872 C CA . GLY A 1 109 ? -25.751 20.352 15.502 1.00 63.81 109 GLY A CA 1
ATOM 873 C C . GLY A 1 109 ? -25.234 19.267 16.454 1.00 63.81 109 GLY A C 1
ATOM 874 O O . GLY A 1 109 ? -25.565 18.091 16.316 1.00 63.81 109 GLY A O 1
ATOM 875 N N . VAL A 1 110 ? -24.464 19.647 17.476 1.00 68.94 110 VAL A N 1
ATOM 876 C CA . VAL A 1 110 ? -23.791 18.699 18.396 1.00 68.94 110 VAL A CA 1
ATOM 877 C C . VAL A 1 110 ? -24.716 17.570 18.887 1.00 68.94 110 VAL A C 1
ATOM 879 O O . VAL A 1 110 ? -24.316 16.410 18.935 1.00 68.94 110 VAL A O 1
ATOM 882 N N . HIS A 1 111 ? -25.984 17.879 19.177 1.00 72.12 111 HIS A N 1
ATOM 883 C CA . HIS A 1 111 ? -26.979 16.897 19.619 1.00 72.12 111 HIS A CA 1
ATOM 884 C C . HIS A 1 111 ? -27.393 15.873 18.557 1.00 72.12 111 HIS A C 1
ATOM 886 O O . HIS A 1 111 ? -27.681 14.728 18.904 1.00 72.12 111 HIS A O 1
ATOM 892 N N . GLY A 1 112 ? -27.409 16.254 17.282 1.00 77.81 112 GLY A N 1
ATOM 893 C CA . GLY A 1 112 ? -27.741 15.347 16.192 1.00 77.81 112 GLY A CA 1
ATOM 894 C C . GLY A 1 112 ? -26.595 14.394 15.832 1.00 77.81 112 GLY A C 1
ATOM 895 O O . GLY A 1 112 ? -26.870 13.323 15.307 1.00 77.81 112 GLY A O 1
ATOM 896 N N . LEU A 1 113 ? -25.339 14.723 16.173 1.00 79.50 113 LEU A N 1
ATOM 897 C CA . LEU A 1 113 ? -24.164 13.866 15.936 1.00 79.50 113 LEU A CA 1
ATOM 898 C C . LEU A 1 113 ? -24.009 12.742 16.970 1.00 79.50 113 LEU A C 1
ATOM 900 O O . LEU A 1 113 ? -23.436 11.692 16.678 1.00 79.50 113 LEU A O 1
ATOM 904 N N . LEU A 1 114 ? -24.558 12.924 18.174 1.00 83.44 114 LEU A N 1
ATOM 905 C CA . LEU A 1 114 ? -24.458 11.930 19.247 1.00 83.44 114 LEU A CA 1
ATOM 906 C C . LEU A 1 114 ? -25.143 10.604 18.894 1.00 83.44 114 LEU A C 1
ATOM 908 O O . LEU A 1 114 ? -24.657 9.543 19.287 1.00 83.44 114 LEU A O 1
ATOM 912 N N . SER A 1 115 ? -26.272 10.654 18.183 1.00 84.75 115 SER A N 1
ATOM 913 C CA . SER A 1 115 ? -27.014 9.453 17.782 1.00 84.75 115 SER A CA 1
ATOM 914 C C . SER A 1 115 ? -26.240 8.619 16.741 1.00 84.75 115 SER A C 1
ATOM 916 O O . SER A 1 115 ? -26.004 7.436 17.005 1.00 84.75 115 SER A O 1
ATOM 918 N N . PRO A 1 116 ? -25.735 9.203 15.633 1.00 86.62 116 PRO A N 1
ATOM 919 C CA . PRO A 1 116 ? -24.821 8.529 14.713 1.00 86.62 116 PRO A CA 1
ATOM 920 C C . PRO A 1 116 ? -23.584 7.955 15.404 1.00 86.62 116 PRO A C 1
ATOM 922 O O . PRO A 1 116 ? -23.316 6.766 15.252 1.00 86.62 116 PRO A O 1
ATOM 925 N N . PHE A 1 117 ? -22.870 8.741 16.219 1.00 87.75 117 PHE A N 1
ATOM 926 C CA . PHE A 1 117 ? -21.656 8.259 16.886 1.00 87.75 117 PHE A CA 1
ATOM 927 C C . PHE A 1 117 ? -21.920 7.036 17.764 1.00 87.75 117 PHE A C 1
ATOM 929 O O . PHE A 1 117 ? -21.196 6.047 17.671 1.00 87.75 117 PHE A O 1
ATOM 936 N N . LYS A 1 118 ? -23.002 7.048 18.549 1.00 86.31 118 LYS A N 1
ATOM 937 C CA . LYS A 1 118 ? -23.390 5.882 19.355 1.00 86.31 118 LYS A CA 1
ATOM 938 C C . LYS A 1 118 ? -23.782 4.684 18.496 1.00 86.31 118 LYS A C 1
ATOM 940 O O . LYS A 1 118 ? -23.436 3.560 18.840 1.00 86.31 118 LYS A O 1
ATOM 945 N N . THR A 1 119 ? -24.480 4.919 17.387 1.00 88.56 119 THR A N 1
ATOM 946 C CA . THR A 1 119 ? -24.948 3.852 16.490 1.00 88.56 119 THR A CA 1
ATOM 947 C C . THR A 1 119 ? -23.781 3.160 15.782 1.00 88.56 119 THR A C 1
ATOM 949 O O . THR A 1 119 ? -23.776 1.939 15.670 1.00 88.56 119 THR A O 1
ATOM 952 N N . PHE A 1 120 ? -22.753 3.913 15.378 1.00 88.44 120 PHE A N 1
ATOM 953 C CA . PHE A 1 120 ? -21.522 3.371 14.787 1.00 88.44 120 PHE A CA 1
ATOM 954 C C . PHE A 1 120 ? -20.513 2.846 15.823 1.00 88.44 120 PHE A C 1
ATOM 956 O O . PHE A 1 120 ? -19.445 2.364 15.450 1.00 88.44 120 PHE A O 1
ATOM 963 N N . GLY A 1 121 ? -20.846 2.900 17.117 1.00 88.06 121 GLY A N 1
ATOM 964 C CA . GLY A 1 121 ? -20.021 2.334 18.185 1.00 88.06 121 GLY A CA 1
ATOM 965 C C . GLY A 1 121 ? -18.838 3.205 18.616 1.00 88.06 121 GLY A C 1
ATOM 966 O O . GLY A 1 121 ? -17.911 2.687 19.235 1.00 88.06 121 GLY A O 1
ATOM 967 N N . TYR A 1 122 ? -18.851 4.510 18.325 1.00 90.25 122 TYR A N 1
ATOM 968 C CA . TYR A 1 122 ? -17.843 5.435 18.845 1.00 90.25 122 TYR A CA 1
ATOM 969 C C . TYR A 1 122 ? -17.990 5.586 20.360 1.00 90.25 122 TYR A C 1
ATOM 971 O O . TYR A 1 122 ? -19.065 5.903 20.878 1.00 90.25 122 TYR A O 1
ATOM 979 N N . THR A 1 123 ? -16.885 5.389 21.074 1.00 90.56 123 THR A N 1
ATOM 980 C CA . THR A 1 123 ? -16.801 5.614 22.517 1.00 90.56 123 THR A CA 1
ATOM 981 C C . THR A 1 123 ? -16.275 7.017 22.808 1.00 90.56 123 THR A C 1
ATOM 983 O O . THR A 1 123 ? -15.605 7.634 21.979 1.00 90.56 123 THR A O 1
ATOM 986 N N . VAL A 1 124 ? -16.566 7.525 24.008 1.00 91.00 124 VAL A N 1
ATOM 987 C CA . VAL A 1 124 ? -16.002 8.803 24.477 1.00 91.00 124 VAL A CA 1
ATOM 988 C C . VAL A 1 124 ? -14.476 8.727 24.503 1.00 91.00 124 VAL A C 1
ATOM 990 O O . VAL A 1 124 ? -13.817 9.645 24.037 1.00 91.00 124 VAL A O 1
ATOM 993 N N . GLU A 1 125 ? -13.926 7.592 24.941 1.00 91.19 125 GLU A N 1
ATOM 994 C CA . GLU A 1 125 ? -12.485 7.344 24.930 1.00 91.19 125 GLU A CA 1
ATOM 995 C C . GLU A 1 125 ? -11.904 7.405 23.514 1.00 91.19 125 GLU A C 1
ATOM 997 O O . GLU A 1 125 ? -10.919 8.095 23.303 1.00 91.19 125 GLU A O 1
ATOM 1002 N N . ALA A 1 126 ? -12.527 6.769 22.515 1.00 89.50 126 ALA A N 1
ATOM 1003 C CA . ALA A 1 126 ? -12.046 6.844 21.135 1.00 89.50 126 ALA A CA 1
ATOM 1004 C C . ALA A 1 126 ? -12.090 8.282 20.585 1.00 89.50 126 ALA A C 1
ATOM 1006 O O . ALA A 1 126 ? -11.187 8.706 19.866 1.00 89.50 126 ALA A O 1
ATOM 1007 N N . LEU A 1 127 ? -13.119 9.056 20.938 1.00 90.62 127 LEU A N 1
ATOM 1008 C CA . LEU A 1 127 ? -13.219 10.457 20.534 1.00 90.62 127 LEU A CA 1
ATOM 1009 C C . LEU A 1 127 ? -12.127 11.309 21.195 1.00 90.62 127 LEU A C 1
ATOM 1011 O O . LEU A 1 127 ? -11.419 12.034 20.502 1.00 90.62 127 LEU A O 1
ATOM 1015 N N . GLU A 1 128 ? -11.965 11.204 22.512 1.00 91.75 128 GLU A N 1
ATOM 1016 C CA . GLU A 1 128 ? -11.040 12.043 23.278 1.00 91.75 128 GLU A CA 1
ATOM 1017 C C . GLU A 1 128 ? -9.576 11.634 23.128 1.00 91.75 128 GLU A C 1
ATOM 1019 O O . GLU A 1 128 ? -8.708 12.497 23.028 1.00 91.75 128 GLU A O 1
ATOM 1024 N N . MET A 1 129 ? -9.302 10.331 23.099 1.00 90.88 129 MET A N 1
ATOM 1025 C CA . MET A 1 129 ? -7.947 9.790 23.074 1.00 90.88 129 MET A CA 1
ATOM 1026 C C . MET A 1 129 ? -7.413 9.604 21.662 1.00 90.88 129 MET A C 1
ATOM 1028 O O . MET A 1 129 ? -6.202 9.601 21.519 1.00 90.88 129 MET A O 1
ATOM 1032 N N . LEU A 1 130 ? -8.256 9.439 20.633 1.00 91.25 130 LEU A N 1
ATOM 1033 C CA . LEU A 1 130 ? -7.791 9.219 19.255 1.00 91.25 130 LEU A CA 1
ATOM 1034 C C . LEU A 1 130 ? -8.130 10.404 18.345 1.00 91.25 130 LEU A C 1
ATOM 1036 O O . LEU A 1 130 ? -7.23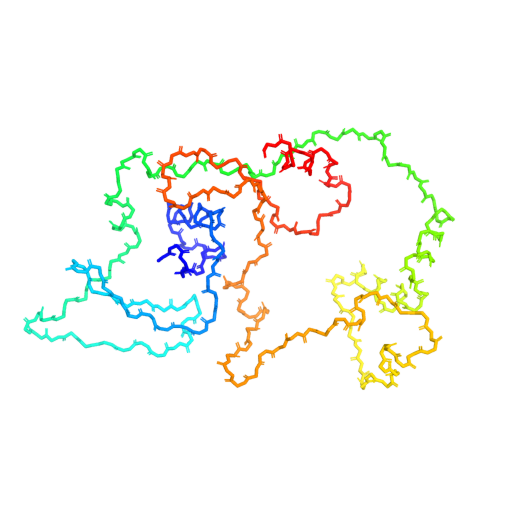8 11.002 17.747 1.00 91.25 130 LEU A O 1
ATOM 1040 N N . LEU A 1 131 ? -9.409 10.776 18.240 1.00 90.62 131 LEU A N 1
ATOM 1041 C CA . LEU A 1 131 ? -9.855 11.776 17.258 1.00 90.62 131 LEU A CA 1
ATOM 1042 C C . LEU A 1 131 ? -9.492 13.220 17.629 1.00 90.62 131 LEU A C 1
ATOM 1044 O O . LEU A 1 131 ? -9.074 13.983 16.752 1.00 90.62 131 LEU A O 1
ATOM 1048 N N . LEU A 1 132 ? -9.620 13.613 18.900 1.00 91.12 132 LEU A N 1
ATOM 1049 C CA . LEU A 1 132 ? -9.271 14.971 19.332 1.00 91.12 132 LEU A CA 1
ATOM 1050 C C . LEU A 1 132 ? -7.783 15.299 19.109 1.00 91.12 132 LEU A C 1
ATOM 1052 O O . LEU A 1 132 ? -7.516 16.356 18.528 1.00 91.12 132 LEU A O 1
ATOM 1056 N N . PRO A 1 133 ? -6.808 14.446 19.488 1.00 92.19 133 PRO A N 1
ATOM 1057 C CA . PRO A 1 133 ? -5.403 14.759 19.254 1.00 92.19 133 PRO A CA 1
ATOM 1058 C C . PRO A 1 133 ? -5.046 14.713 17.763 1.00 92.19 133 PRO A C 1
ATOM 1060 O O . PRO A 1 133 ? -4.337 15.602 17.302 1.00 92.19 133 PRO A O 1
ATOM 1063 N N . MET A 1 134 ? -5.625 13.790 16.979 1.00 91.88 134 MET A N 1
ATOM 1064 C CA . MET A 1 134 ? -5.464 13.784 15.514 1.00 91.88 134 MET A CA 1
ATOM 1065 C C . MET A 1 134 ? -5.903 15.107 14.876 1.00 91.88 134 MET A C 1
ATOM 1067 O O . MET A 1 134 ? -5.215 15.636 14.006 1.00 91.88 134 MET A O 1
ATOM 1071 N N . THR A 1 135 ? -7.018 15.674 15.342 1.00 89.62 135 THR A N 1
ATOM 1072 C CA . THR A 1 135 ? -7.532 16.957 14.836 1.00 89.62 135 THR A CA 1
ATOM 1073 C C . THR A 1 135 ? -6.651 18.136 15.254 1.00 89.62 135 THR A C 1
ATOM 1075 O O . THR A 1 135 ? -6.504 19.099 14.506 1.00 89.62 135 THR A O 1
ATOM 1078 N N . LYS A 1 136 ? -6.078 18.086 16.460 1.00 91.88 136 LYS A N 1
ATOM 1079 C CA . LYS A 1 136 ? -5.290 19.185 17.027 1.00 91.88 136 LYS A CA 1
ATOM 1080 C C . LYS A 1 136 ? -3.856 19.219 16.497 1.00 91.88 136 LYS A C 1
ATOM 1082 O O . LYS A 1 136 ? -3.370 20.289 16.141 1.00 91.88 136 LYS A O 1
ATOM 1087 N N . ASP A 1 137 ? -3.198 18.065 16.473 1.00 90.56 137 ASP A N 1
ATOM 1088 C CA . ASP A 1 137 ? -1.763 17.940 16.211 1.00 90.56 137 ASP A CA 1
ATOM 1089 C C . ASP A 1 137 ? -1.472 17.446 14.782 1.00 90.56 137 ASP A C 1
ATOM 1091 O O . ASP A 1 137 ? -0.321 17.462 14.349 1.00 90.56 137 ASP A O 1
ATOM 1095 N N . GLY A 1 138 ? -2.492 16.996 14.037 1.00 88.75 138 GLY A N 1
ATOM 1096 C CA . GLY A 1 138 ? -2.345 16.493 12.665 1.00 88.75 138 GLY A CA 1
ATOM 1097 C C . GLY A 1 138 ? -1.546 15.190 12.565 1.00 88.75 138 GLY A C 1
ATOM 1098 O O . GLY A 1 138 ? -1.035 14.859 11.498 1.00 88.75 138 GLY A O 1
ATOM 1099 N N . SER A 1 139 ? -1.399 14.469 13.677 1.00 87.69 139 SER A N 1
ATOM 1100 C CA . SER A 1 139 ? -0.659 13.211 13.766 1.00 87.69 139 SER A CA 1
ATOM 1101 C C . SER A 1 139 ? -1.461 12.170 14.538 1.00 87.69 139 SER A C 1
ATOM 1103 O O . SER A 1 139 ? -2.291 12.505 15.384 1.00 87.69 139 SER A O 1
ATOM 1105 N N . GLU A 1 140 ? -1.238 10.899 14.211 1.00 89.94 140 GLU A N 1
ATOM 1106 C CA . GLU A 1 140 ? -1.843 9.794 14.948 1.00 89.94 140 GLU A CA 1
ATOM 1107 C C . GLU A 1 140 ? -1.352 9.777 16.400 1.00 89.94 140 GLU A C 1
ATOM 1109 O O . GLU A 1 140 ? -0.222 10.161 16.714 1.00 89.94 140 GLU A O 1
ATOM 1114 N N . VAL A 1 141 ? -2.225 9.332 17.298 1.00 92.69 141 VAL A N 1
ATOM 1115 C CA . VAL A 1 141 ? -1.953 9.351 18.731 1.00 92.69 141 VAL A CA 1
ATOM 1116 C C . VAL A 1 141 ? -0.931 8.292 19.105 1.00 92.69 141 VAL A C 1
ATOM 1118 O O . VAL A 1 141 ? -1.041 7.127 18.728 1.00 92.69 141 VAL A O 1
ATOM 1121 N N . LEU A 1 142 ? 0.045 8.694 19.915 1.00 90.56 142 LEU A N 1
ATOM 1122 C CA . LEU A 1 142 ? 1.031 7.785 20.477 1.00 90.56 142 LEU A CA 1
ATOM 1123 C C . LEU A 1 142 ? 0.558 7.250 21.831 1.00 90.56 142 LEU A C 1
ATOM 1125 O O . LEU A 1 142 ? 0.236 8.011 22.744 1.00 90.56 142 LEU A O 1
ATOM 1129 N N . GLY A 1 143 ? 0.558 5.926 21.957 1.00 89.56 143 GLY A N 1
ATOM 1130 C CA . GLY A 1 143 ? 0.323 5.204 23.203 1.00 89.56 143 GLY A CA 1
ATOM 1131 C C . GLY A 1 143 ? 1.575 4.470 23.683 1.00 89.56 143 GLY A C 1
ATOM 1132 O O . GLY A 1 143 ? 2.601 4.421 23.006 1.00 89.56 143 GLY A O 1
ATOM 1133 N N . SER A 1 144 ? 1.488 3.872 24.866 1.00 92.06 144 SER A N 1
ATOM 1134 C CA . SER A 1 144 ? 2.519 2.977 25.398 1.00 92.06 144 SER A CA 1
ATOM 1135 C C . SER A 1 144 ? 1.864 1.751 26.036 1.00 92.06 144 SER A C 1
ATOM 1137 O O . SER A 1 144 ? 0.652 1.752 26.239 1.00 92.06 144 SER A O 1
ATOM 1139 N N . MET A 1 145 ? 2.671 0.740 26.377 1.00 95.94 145 MET A N 1
ATOM 1140 C CA . MET A 1 145 ? 2.239 -0.577 26.881 1.00 95.94 145 MET A CA 1
ATOM 1141 C C . MET A 1 145 ? 1.591 -1.482 25.818 1.00 95.94 145 MET A C 1
ATOM 1143 O O . MET A 1 145 ? 1.433 -1.108 24.658 1.00 95.94 145 MET A O 1
ATOM 1147 N N . GLY A 1 146 ? 1.321 -2.732 26.208 1.00 91.88 146 GLY A N 1
ATOM 1148 C CA . GLY A 1 146 ? 0.628 -3.711 25.375 1.00 91.88 146 GLY A CA 1
ATOM 1149 C C . GLY A 1 146 ? -0.889 -3.528 25.411 1.00 91.88 146 GLY A C 1
ATOM 1150 O O . GLY A 1 146 ? -1.432 -2.853 26.283 1.00 91.88 146 GLY A O 1
ATOM 1151 N N . ASN A 1 147 ? -1.577 -4.153 24.456 1.00 90.88 147 ASN A N 1
ATOM 1152 C CA . ASN A 1 147 ? -3.032 -4.232 24.476 1.00 90.88 147 ASN A CA 1
ATOM 1153 C C . ASN A 1 147 ? -3.474 -5.424 25.338 1.00 90.88 147 ASN A C 1
ATOM 1155 O O . ASN A 1 147 ? -3.463 -6.561 24.867 1.00 90.88 147 ASN A O 1
ATOM 1159 N N . ASP A 1 148 ? -3.879 -5.141 26.574 1.00 94.75 148 ASP A N 1
ATOM 1160 C CA . ASP A 1 148 ? -4.368 -6.143 27.531 1.00 94.75 148 ASP A CA 1
ATOM 1161 C C . ASP A 1 148 ? -5.873 -6.450 27.367 1.00 94.75 148 ASP A C 1
ATOM 1163 O O . ASP A 1 148 ? -6.451 -7.219 28.140 1.00 94.75 148 ASP A O 1
ATOM 1167 N N . ALA A 1 149 ? -6.542 -5.858 26.369 1.00 89.69 149 ALA A N 1
ATOM 1168 C CA . ALA A 1 149 ? -7.942 -6.149 26.089 1.00 89.69 149 ALA A CA 1
ATOM 1169 C C . ALA A 1 149 ? -8.114 -7.594 25.579 1.00 89.69 149 ALA A C 1
ATOM 1171 O O . ALA A 1 149 ? -7.259 -8.111 24.851 1.00 89.69 149 ALA A O 1
ATOM 1172 N N . PRO A 1 150 ? -9.239 -8.262 25.902 1.00 93.00 150 PRO A N 1
ATOM 1173 C CA . PRO A 1 150 ? -9.519 -9.584 25.361 1.00 93.00 150 PRO A CA 1
ATOM 1174 C C . PRO A 1 150 ? -9.567 -9.541 23.832 1.00 93.00 150 PRO A C 1
ATOM 1176 O O . PRO A 1 150 ? -9.950 -8.531 23.232 1.00 93.00 150 PRO A O 1
ATOM 1179 N N . LEU A 1 151 ? -9.247 -10.673 23.197 1.00 92.62 151 LEU A N 1
ATOM 1180 C CA . LEU A 1 151 ? -9.498 -10.839 21.769 1.00 92.62 151 LEU A CA 1
ATOM 1181 C C . LEU A 1 151 ? -10.957 -10.505 21.472 1.00 92.62 151 LEU A C 1
ATOM 1183 O O . LEU A 1 151 ? -11.851 -10.854 22.238 1.00 92.62 151 LEU A O 1
ATOM 1187 N N . VAL A 1 152 ? -11.189 -9.859 20.335 1.00 93.12 152 VAL A N 1
ATOM 1188 C CA . VAL A 1 152 ? -12.494 -9.290 19.982 1.00 93.12 152 VAL A CA 1
ATOM 1189 C C . VAL A 1 152 ? -13.621 -10.324 20.073 1.00 93.12 152 VAL A C 1
ATOM 1191 O O . VAL A 1 152 ? -14.657 -10.049 20.664 1.00 93.12 152 VAL A O 1
ATOM 1194 N N . VAL A 1 153 ? -13.376 -11.549 19.595 1.00 93.62 153 VAL A N 1
ATOM 1195 C CA . VAL A 1 153 ? -14.330 -12.676 19.651 1.00 93.62 153 VAL A CA 1
ATOM 1196 C C . VAL A 1 153 ? -14.651 -13.156 21.075 1.00 93.62 153 VAL A C 1
ATOM 1198 O O . VAL A 1 153 ? -15.682 -13.779 21.302 1.00 93.62 153 VAL A O 1
ATOM 1201 N N . MET A 1 154 ? -13.774 -12.877 22.040 1.00 94.88 154 MET A N 1
ATOM 1202 C CA . MET A 1 154 ? -13.943 -13.211 23.458 1.00 94.88 154 MET A CA 1
ATOM 1203 C C . MET A 1 154 ? -14.429 -12.015 24.287 1.00 94.88 154 MET A C 1
ATOM 1205 O O . MET A 1 154 ? -14.616 -12.145 25.497 1.00 94.88 154 MET A O 1
ATOM 1209 N N . SER A 1 155 ? -14.590 -10.842 23.672 1.00 94.75 155 SER A N 1
ATOM 1210 C CA . SER A 1 155 ? -15.025 -9.645 24.378 1.00 94.75 155 SER A CA 1
ATOM 1211 C C . SER A 1 155 ? -16.505 -9.743 24.735 1.00 94.75 155 SER A C 1
ATOM 1213 O O . SER A 1 155 ? -17.338 -10.135 23.923 1.00 94.75 155 SER A O 1
ATOM 1215 N N . THR A 1 156 ? -16.847 -9.345 25.958 1.00 93.88 156 THR A N 1
ATOM 1216 C CA . THR A 1 156 ? -18.242 -9.174 26.388 1.00 93.88 156 THR A CA 1
ATOM 1217 C C . THR A 1 156 ? -18.826 -7.832 25.945 1.00 93.88 156 THR A C 1
ATOM 1219 O O . THR A 1 156 ? -20.034 -7.627 26.045 1.00 93.88 156 THR A O 1
ATOM 1222 N N . GLN A 1 157 ? -17.981 -6.912 25.469 1.00 89.38 157 GLN A N 1
ATOM 1223 C CA . GLN A 1 157 ? -18.379 -5.591 24.997 1.00 89.38 157 GLN A CA 1
ATOM 1224 C C . GLN A 1 157 ? -18.537 -5.580 23.471 1.00 89.38 157 GLN A C 1
ATOM 1226 O O . GLN A 1 157 ? -17.799 -6.280 22.776 1.00 89.38 157 GLN A O 1
ATOM 1231 N N . PRO A 1 158 ? -19.462 -4.769 22.924 1.00 88.69 158 PRO A N 1
ATOM 1232 C CA . PRO A 1 158 ? -19.581 -4.603 21.482 1.00 88.69 158 PRO A CA 1
ATOM 1233 C C . PRO A 1 158 ? -18.313 -3.951 20.920 1.00 88.69 158 PRO A C 1
ATOM 1235 O O . PRO A 1 158 ? -17.847 -2.936 21.437 1.00 88.69 158 PRO A O 1
ATOM 1238 N N . LYS A 1 159 ? -17.766 -4.532 19.850 1.00 89.31 159 LYS A N 1
ATOM 1239 C CA . LYS A 1 159 ? -16.561 -4.051 19.166 1.00 89.31 159 LYS A CA 1
ATOM 1240 C C . LYS A 1 159 ? -16.862 -3.701 17.716 1.00 89.31 159 LYS A C 1
ATOM 1242 O O . LYS A 1 159 ? -17.665 -4.374 17.069 1.00 89.31 159 LYS A O 1
ATOM 1247 N N . ILE A 1 160 ? -16.204 -2.661 17.209 1.00 90.94 160 ILE A N 1
ATOM 1248 C CA . ILE A 1 160 ? -16.325 -2.254 15.806 1.00 90.94 160 ILE A CA 1
ATOM 1249 C C . ILE A 1 160 ? -15.702 -3.305 14.885 1.00 90.94 160 ILE A C 1
ATOM 1251 O O . ILE A 1 160 ? -14.752 -3.997 15.254 1.00 90.94 160 ILE A O 1
ATOM 1255 N N . ILE A 1 161 ? -16.221 -3.402 13.661 1.00 91.31 161 ILE A N 1
ATOM 1256 C CA . ILE A 1 161 ? -15.803 -4.429 12.699 1.00 91.31 161 ILE A CA 1
ATOM 1257 C C . ILE A 1 161 ? -14.295 -4.385 12.406 1.00 91.31 161 ILE A C 1
ATOM 1259 O O . ILE A 1 161 ? -13.661 -5.423 12.247 1.00 91.31 161 ILE A O 1
ATOM 1263 N N . PHE A 1 162 ? -13.696 -3.194 12.426 1.00 91.38 162 PHE A N 1
ATOM 1264 C CA . PHE A 1 162 ? -12.272 -3.005 12.168 1.00 91.38 162 PHE A CA 1
ATOM 1265 C C . PHE A 1 162 ? -11.362 -3.606 13.250 1.00 91.38 162 PHE A C 1
ATOM 1267 O O . PHE A 1 162 ? -10.231 -3.955 12.936 1.00 91.38 162 PHE A O 1
ATOM 1274 N N . GLU A 1 163 ? -11.833 -3.823 14.489 1.00 90.69 163 GLU A N 1
ATOM 1275 C CA . GLU A 1 163 ? -11.007 -4.473 15.523 1.00 90.69 163 GLU A CA 1
ATOM 1276 C C . GLU A 1 163 ? -10.749 -5.965 15.223 1.00 90.69 163 GLU A C 1
ATOM 1278 O O . GLU A 1 163 ? -9.752 -6.531 15.699 1.00 90.69 163 GLU A O 1
ATOM 1283 N N . TYR A 1 164 ? -11.629 -6.603 14.437 1.00 93.19 164 TYR A N 1
ATOM 1284 C CA . TYR A 1 164 ? -11.497 -8.004 14.021 1.00 93.19 164 TYR A CA 1
ATOM 1285 C C . TYR A 1 164 ? -10.379 -8.204 12.997 1.00 93.19 164 TYR A C 1
ATOM 1287 O O . TYR A 1 164 ? -9.759 -9.267 12.965 1.00 93.19 164 TYR A O 1
ATOM 1295 N N . PHE A 1 165 ? -10.106 -7.191 12.178 1.00 95.12 165 PHE A N 1
ATOM 1296 C CA . PHE A 1 165 ? -9.045 -7.242 11.184 1.00 95.12 165 PHE A CA 1
ATOM 1297 C C . PHE A 1 165 ? -7.720 -6.843 11.828 1.00 95.12 165 PHE A C 1
ATOM 1299 O O . PHE A 1 165 ? -7.616 -5.825 12.511 1.00 95.12 165 PHE A O 1
ATOM 1306 N N . LYS A 1 166 ? -6.687 -7.664 11.630 1.00 92.88 166 LYS A N 1
ATOM 1307 C CA . LYS A 1 166 ? -5.321 -7.353 12.057 1.00 92.88 166 LYS A CA 1
ATOM 1308 C C . LYS A 1 166 ? -4.505 -6.952 10.842 1.00 92.88 166 LYS A C 1
ATOM 1310 O O . LYS A 1 166 ? -4.555 -7.627 9.817 1.00 92.88 166 LYS A O 1
ATOM 1315 N N . GLN A 1 167 ? -3.772 -5.849 10.965 1.00 94.19 167 GLN A N 1
ATOM 1316 C CA . GLN A 1 167 ? -2.843 -5.417 9.930 1.00 94.19 167 GLN A CA 1
ATOM 1317 C C . GLN A 1 167 ? -1.740 -6.465 9.787 1.00 94.19 167 GLN A C 1
ATOM 1319 O O . GLN A 1 167 ? -1.109 -6.865 10.768 1.00 94.19 167 GLN A O 1
ATOM 1324 N N . MET A 1 168 ? -1.539 -6.926 8.558 1.00 93.94 168 MET A N 1
ATOM 1325 C CA . MET A 1 168 ? -0.425 -7.800 8.224 1.00 93.94 168 MET A CA 1
ATOM 1326 C C . MET A 1 168 ? 0.837 -6.952 8.095 1.00 93.94 168 MET A C 1
ATOM 1328 O O . MET A 1 168 ? 0.792 -5.835 7.584 1.00 93.94 168 MET A O 1
ATOM 1332 N N . PHE A 1 169 ? 1.966 -7.497 8.528 1.00 93.25 169 PHE A N 1
ATOM 1333 C CA . PHE A 1 169 ? 3.272 -6.887 8.326 1.00 93.25 169 PHE A CA 1
ATOM 1334 C C . PHE A 1 169 ? 4.245 -7.945 7.828 1.00 93.25 169 PHE A C 1
ATOM 1336 O O . PHE A 1 169 ? 4.157 -9.121 8.195 1.00 93.25 169 PHE A O 1
ATOM 1343 N N . SER A 1 170 ? 5.165 -7.528 6.969 1.00 90.94 170 SER A N 1
ATOM 1344 C CA . SER A 1 170 ? 6.245 -8.390 6.526 1.00 90.94 170 SER A CA 1
ATOM 1345 C C . SER A 1 170 ? 7.343 -8.460 7.581 1.00 90.94 170 SER A C 1
ATOM 1347 O O . SER A 1 170 ? 7.542 -7.545 8.381 1.00 90.94 170 SER A O 1
ATOM 1349 N N . GLN A 1 171 ? 8.046 -9.587 7.599 1.00 89.94 171 GLN A N 1
ATOM 1350 C CA . GLN A 1 171 ? 9.167 -9.811 8.504 1.00 89.94 171 GLN A CA 1
ATOM 1351 C C . GLN A 1 171 ? 10.409 -10.152 7.683 1.00 89.94 171 GLN A C 1
ATOM 1353 O O . GLN A 1 171 ? 11.100 -9.270 7.191 1.00 89.94 171 GLN A O 1
ATOM 1358 N N . VAL A 1 172 ? 10.678 -11.445 7.507 1.00 87.88 172 VAL A N 1
ATOM 1359 C CA . VAL A 1 172 ? 11.909 -11.934 6.876 1.00 87.88 172 VAL A CA 1
ATOM 1360 C C . VAL A 1 172 ? 11.835 -11.875 5.350 1.00 87.88 172 VAL A C 1
ATOM 1362 O O . VAL A 1 172 ? 12.841 -11.626 4.697 1.00 87.88 172 VAL A O 1
ATOM 1365 N N . THR A 1 173 ? 10.657 -12.111 4.772 1.00 87.94 173 THR A N 1
ATOM 1366 C CA . THR A 1 173 ? 10.475 -12.304 3.323 1.00 87.94 173 THR A CA 1
ATOM 1367 C C . THR A 1 173 ? 10.693 -11.041 2.501 1.00 87.94 173 THR A C 1
ATOM 1369 O O . THR A 1 173 ? 11.201 -11.118 1.388 1.00 87.94 173 THR A O 1
ATOM 1372 N N . ASN A 1 174 ? 10.311 -9.885 3.035 1.00 92.56 174 ASN A N 1
ATOM 1373 C CA . ASN A 1 174 ? 10.427 -8.596 2.373 1.00 92.56 174 ASN A CA 1
ATOM 1374 C C . ASN A 1 174 ? 10.541 -7.490 3.434 1.00 92.56 174 ASN A C 1
ATOM 1376 O O . ASN A 1 174 ? 9.775 -7.503 4.403 1.00 92.56 174 ASN A O 1
ATOM 1380 N N . PRO A 1 175 ? 11.486 -6.549 3.286 1.00 92.12 175 PRO A N 1
ATOM 1381 C CA . PRO A 1 175 ? 11.694 -5.501 4.272 1.00 92.12 175 PRO A CA 1
ATOM 1382 C C . PRO A 1 175 ? 10.538 -4.486 4.251 1.00 92.12 175 PRO A C 1
ATOM 1384 O O . PRO A 1 175 ? 10.018 -4.183 3.175 1.00 92.12 175 PRO A O 1
ATOM 1387 N N . PRO A 1 176 ? 10.127 -3.950 5.414 1.00 91.06 176 PRO A N 1
ATOM 1388 C CA . PRO A 1 176 ? 9.189 -2.835 5.467 1.00 91.06 176 PRO A CA 1
ATOM 1389 C C . PRO A 1 176 ? 9.852 -1.534 4.987 1.00 91.06 176 PRO A C 1
ATOM 1391 O O . PRO A 1 176 ? 11.048 -1.328 5.194 1.00 91.06 176 PRO A O 1
ATOM 1394 N N . ILE A 1 177 ? 9.055 -0.644 4.393 1.00 89.75 177 ILE A N 1
ATOM 1395 C CA . ILE A 1 177 ? 9.486 0.677 3.908 1.00 89.75 177 ILE A CA 1
ATOM 1396 C C . ILE A 1 177 ? 9.377 1.712 5.027 1.00 89.75 177 ILE A C 1
ATOM 1398 O O . ILE A 1 177 ? 8.422 1.714 5.810 1.00 89.75 177 ILE A O 1
ATOM 1402 N N . VAL A 1 178 ? 10.330 2.642 5.085 1.00 90.69 178 VAL A N 1
ATOM 1403 C CA . VAL A 1 178 ? 10.308 3.729 6.071 1.00 90.69 178 VAL A CA 1
ATOM 1404 C C . VAL A 1 178 ? 9.573 4.940 5.497 1.00 90.69 178 VAL A C 1
ATOM 1406 O O . VAL A 1 178 ? 10.200 5.830 4.932 1.00 90.69 178 VAL A O 1
ATOM 1409 N N . LEU A 1 179 ? 8.254 5.028 5.708 1.00 86.50 179 LEU A N 1
ATOM 1410 C CA . LEU A 1 179 ? 7.382 6.066 5.118 1.00 86.50 179 LEU A CA 1
ATOM 1411 C C . LEU A 1 179 ? 7.902 7.509 5.251 1.00 86.50 179 LEU A C 1
ATOM 1413 O O . LEU A 1 179 ? 7.758 8.297 4.328 1.00 86.50 179 LEU A O 1
ATOM 1417 N N . ILE A 1 180 ? 8.535 7.870 6.370 1.00 86.62 180 ILE A N 1
ATOM 1418 C CA . ILE A 1 180 ? 9.033 9.242 6.595 1.00 86.62 180 ILE A CA 1
ATOM 1419 C C . ILE A 1 180 ? 10.301 9.537 5.778 1.00 86.62 180 ILE A C 1
ATOM 1421 O O . ILE A 1 180 ? 10.510 10.663 5.335 1.00 86.62 180 ILE A O 1
ATOM 1425 N N . ARG A 1 181 ? 11.183 8.546 5.609 1.00 90.12 181 ARG A N 1
ATOM 1426 C CA . ARG A 1 181 ? 12.487 8.728 4.942 1.00 90.12 181 ARG A CA 1
ATOM 1427 C C . ARG A 1 181 ? 12.434 8.384 3.460 1.00 90.12 181 ARG A C 1
ATOM 1429 O O . ARG A 1 181 ? 13.149 8.984 2.668 1.00 90.12 181 ARG A O 1
ATOM 1436 N N . GLU A 1 182 ? 11.581 7.437 3.109 1.00 90.50 182 GLU A N 1
ATOM 1437 C CA . GLU A 1 182 ? 11.435 6.845 1.784 1.00 90.50 182 GLU A CA 1
ATOM 1438 C C . GLU A 1 182 ? 10.080 7.231 1.169 1.00 90.50 182 GLU A C 1
ATOM 1440 O O . GLU A 1 182 ? 9.588 6.569 0.266 1.00 90.50 182 GLU A O 1
ATOM 1445 N N . ALA A 1 183 ? 9.481 8.348 1.605 1.00 86.06 183 ALA A N 1
ATOM 1446 C CA . ALA A 1 183 ? 8.222 8.860 1.052 1.00 86.06 183 ALA A CA 1
ATOM 1447 C C . ALA A 1 183 ? 8.260 9.002 -0.481 1.00 86.06 183 ALA A C 1
ATOM 1449 O O . ALA A 1 183 ? 7.239 8.863 -1.151 1.00 86.06 183 ALA A O 1
ATOM 1450 N N . ILE A 1 184 ? 9.449 9.253 -1.047 1.00 87.19 184 ILE A N 1
ATOM 1451 C CA . ILE A 1 184 ? 9.653 9.444 -2.486 1.00 87.19 184 ILE A CA 1
ATOM 1452 C C . ILE A 1 184 ? 9.226 8.230 -3.327 1.00 87.19 184 ILE A C 1
ATOM 1454 O O . ILE A 1 184 ? 8.760 8.416 -4.448 1.00 87.19 184 ILE A O 1
ATOM 1458 N N . VAL A 1 185 ? 9.335 7.013 -2.781 1.00 88.38 185 VAL A N 1
ATOM 1459 C CA . VAL A 1 185 ? 8.951 5.772 -3.476 1.00 88.38 185 VAL A CA 1
ATOM 1460 C C . VAL A 1 185 ? 7.501 5.355 -3.226 1.00 88.38 185 VAL A C 1
ATOM 1462 O O . VAL A 1 185 ? 7.021 4.408 -3.838 1.00 88.38 185 VAL A O 1
ATOM 1465 N N . THR A 1 186 ? 6.777 6.076 -2.368 1.00 88.38 186 THR A N 1
ATOM 1466 C CA . THR A 1 186 ? 5.387 5.767 -2.003 1.00 88.38 186 THR A CA 1
ATOM 1467 C C . THR A 1 186 ? 4.399 6.767 -2.599 1.00 88.38 186 THR A C 1
ATOM 1469 O O . THR A 1 186 ? 4.727 7.937 -2.800 1.00 88.38 186 THR A O 1
ATOM 1472 N N . SER A 1 187 ? 3.171 6.319 -2.861 1.00 85.88 187 SER A N 1
ATOM 1473 C CA . SER A 1 187 ? 2.074 7.157 -3.352 1.00 85.88 187 SER A CA 1
ATOM 1474 C C . SER A 1 187 ? 0.743 6.695 -2.757 1.00 85.88 187 SER A C 1
ATOM 1476 O O . SER A 1 187 ? 0.552 5.504 -2.529 1.00 85.88 187 SER A O 1
ATOM 1478 N N . MET A 1 188 ? -0.171 7.638 -2.517 1.00 81.00 188 MET A N 1
ATOM 1479 C CA . MET A 1 188 ? -1.559 7.372 -2.107 1.00 81.00 188 MET A CA 1
ATOM 1480 C C . MET A 1 188 ? -2.557 7.613 -3.248 1.00 81.00 188 MET A C 1
ATOM 1482 O O . MET A 1 188 ? -3.763 7.669 -3.012 1.00 8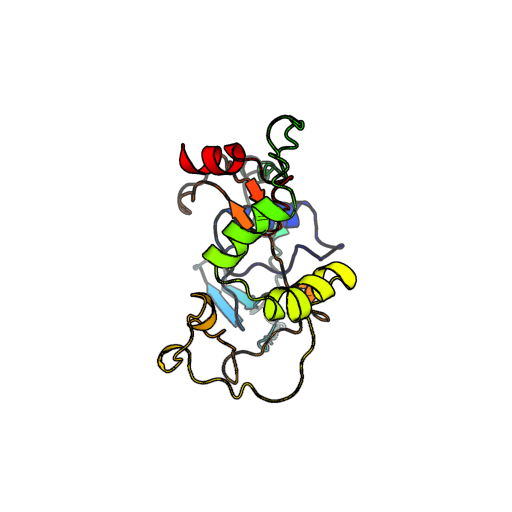1.00 188 MET A O 1
ATOM 1486 N N . GLU A 1 189 ? -2.066 7.794 -4.477 1.00 75.94 189 GLU A N 1
ATOM 1487 C CA . GLU A 1 189 ? -2.945 8.055 -5.609 1.00 75.94 189 GLU A CA 1
ATOM 1488 C C . GLU A 1 189 ? -3.813 6.848 -5.943 1.00 75.94 189 GLU A C 1
ATOM 1490 O O . GLU A 1 189 ? -3.321 5.731 -6.095 1.00 75.94 189 GLU A O 1
ATOM 1495 N N . CYS A 1 190 ? -5.112 7.098 -6.085 1.00 74.25 190 CYS A N 1
ATOM 1496 C CA . CYS A 1 190 ? -6.082 6.101 -6.487 1.00 74.25 190 CYS A CA 1
ATOM 1497 C C . CYS A 1 190 ? -6.830 6.603 -7.719 1.00 74.25 190 CYS A C 1
ATOM 1499 O O . CYS A 1 190 ? -7.369 7.712 -7.735 1.00 74.25 190 CYS A O 1
ATOM 1501 N N . MET A 1 191 ? -6.849 5.774 -8.755 1.00 74.38 191 MET A N 1
ATOM 1502 C CA . MET A 1 191 ? -7.582 6.039 -9.983 1.00 74.38 191 MET A CA 1
ATOM 1503 C C . MET A 1 191 ? -8.954 5.378 -9.878 1.00 74.38 191 MET A C 1
ATOM 1505 O O . MET A 1 191 ? -9.043 4.188 -9.578 1.00 74.38 191 MET A O 1
ATOM 1509 N N . ILE A 1 192 ? -10.017 6.142 -10.120 1.00 74.31 192 ILE A N 1
ATOM 1510 C CA . ILE A 1 192 ? -11.390 5.640 -10.151 1.00 74.31 192 ILE A CA 1
ATOM 1511 C C . ILE A 1 192 ? -11.953 5.814 -11.554 1.00 74.31 192 ILE A C 1
ATOM 1513 O O . ILE A 1 192 ? -11.969 6.918 -12.091 1.00 74.31 192 ILE A O 1
ATOM 1517 N N . GLY A 1 193 ? -12.445 4.722 -12.124 1.00 72.25 193 GLY A N 1
ATOM 1518 C CA . GLY A 1 193 ? -13.099 4.695 -13.423 1.00 72.25 193 GLY A CA 1
ATOM 1519 C C . GLY A 1 193 ? -13.211 3.263 -13.947 1.00 72.25 193 GLY A C 1
ATOM 1520 O O . GLY A 1 193 ? -12.860 2.316 -13.229 1.00 72.25 193 GLY A O 1
ATOM 1521 N N . PRO A 1 194 ? -13.744 3.080 -15.162 1.00 72.00 194 PRO A N 1
ATOM 1522 C CA . PRO A 1 194 ? -13.908 1.760 -15.751 1.00 72.00 194 PRO A CA 1
ATOM 1523 C C . PRO A 1 194 ? -12.545 1.098 -15.980 1.00 72.00 194 PRO A C 1
ATOM 1525 O O . PRO A 1 194 ? -11.608 1.704 -16.501 1.00 72.00 194 PRO A O 1
ATOM 1528 N N . LYS A 1 195 ? -12.433 -0.180 -15.602 1.00 72.56 195 LYS A N 1
ATOM 1529 C CA . LYS A 1 195 ? -11.232 -0.968 -15.888 1.00 72.56 195 LYS A CA 1
ATOM 1530 C C . LYS A 1 195 ? -11.274 -1.430 -17.342 1.00 72.56 195 LYS A C 1
ATOM 1532 O O . LYS A 1 195 ? -12.128 -2.236 -17.703 1.00 72.56 195 LYS A O 1
ATOM 1537 N N . VAL A 1 196 ? -10.352 -0.917 -18.148 1.00 73.75 196 VAL A N 1
ATOM 1538 C CA . VAL A 1 196 ? -10.239 -1.228 -19.581 1.00 73.75 196 VAL A CA 1
ATOM 1539 C C . VAL A 1 196 ? -9.440 -2.520 -19.791 1.00 73.75 196 VAL A C 1
ATOM 1541 O O . VAL A 1 196 ? -8.614 -2.896 -18.952 1.00 73.75 196 VAL A O 1
ATOM 1544 N N . ASP A 1 197 ? -9.700 -3.219 -20.898 1.00 78.94 197 ASP A N 1
ATOM 1545 C CA . ASP A 1 197 ? -8.898 -4.370 -21.318 1.00 78.94 197 ASP A CA 1
ATOM 1546 C C . ASP A 1 197 ? -7.466 -3.925 -21.659 1.00 78.94 197 ASP A C 1
ATOM 1548 O O . ASP A 1 197 ? -7.241 -2.971 -22.398 1.00 78.94 197 ASP A O 1
ATOM 1552 N N . LEU A 1 198 ? -6.476 -4.643 -21.130 1.00 77.12 198 LEU A N 1
ATOM 1553 C CA . LEU A 1 198 ? -5.059 -4.373 -21.376 1.00 77.12 198 LEU A CA 1
ATOM 1554 C C . LEU A 1 198 ? -4.617 -4.745 -22.799 1.00 77.12 198 LEU A C 1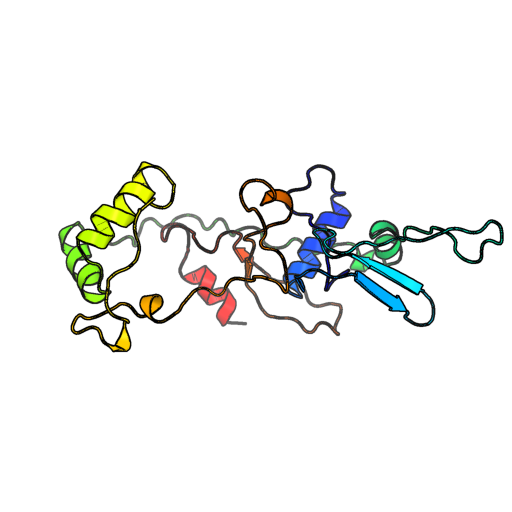
ATOM 1556 O O . LEU A 1 198 ? -3.529 -4.351 -23.220 1.00 77.12 198 LEU A O 1
ATOM 1560 N N . THR A 1 199 ? -5.404 -5.555 -23.510 1.00 79.12 199 THR A N 1
ATOM 1561 C CA . THR A 1 199 ? -5.085 -6.034 -24.861 1.00 79.12 199 THR A CA 1
ATOM 1562 C C . THR A 1 199 ? -5.587 -5.110 -25.968 1.00 79.12 199 THR A C 1
ATOM 1564 O O . THR A 1 199 ? -5.076 -5.180 -27.087 1.00 79.12 199 THR A O 1
ATOM 1567 N N . GLU A 1 200 ? -6.528 -4.217 -25.658 1.00 69.25 200 GLU A N 1
ATOM 1568 C CA . GLU A 1 200 ? -7.099 -3.264 -26.603 1.00 69.25 200 GLU A CA 1
ATOM 1569 C C . GLU A 1 200 ? -6.466 -1.881 -26.409 1.00 69.25 200 GLU A C 1
ATOM 1571 O O . GLU A 1 200 ? -6.721 -1.162 -25.446 1.00 69.25 200 GLU A O 1
ATOM 1576 N N . THR A 1 201 ? -5.617 -1.473 -27.347 1.00 56.44 201 THR A N 1
ATOM 1577 C CA . THR A 1 201 ? -5.094 -0.107 -27.422 1.00 56.44 201 THR A CA 1
ATOM 1578 C C . THR A 1 201 ? -6.070 0.756 -28.214 1.00 56.44 201 THR A C 1
ATOM 1580 O O . THR A 1 201 ? -5.997 0.742 -29.438 1.00 56.44 201 THR A O 1
ATOM 1583 N N . SER A 1 202 ? -7.003 1.479 -27.572 1.00 51.66 202 SER A N 1
ATOM 1584 C CA . SER A 1 202 ? -7.549 2.753 -28.119 1.00 51.66 202 SER A CA 1
ATOM 1585 C C . SER A 1 202 ? -8.736 3.395 -27.385 1.00 51.66 202 SER A C 1
ATOM 1587 O O . SER A 1 202 ? -9.150 4.474 -27.813 1.00 51.66 202 SER A O 1
ATOM 1589 N N . GLU A 1 203 ? -9.302 2.839 -26.312 1.00 52.44 203 GLU A N 1
ATOM 1590 C CA . GLU A 1 203 ? -10.392 3.561 -25.637 1.00 52.44 203 GLU A CA 1
ATOM 1591 C C . GLU A 1 203 ? -9.870 4.641 -24.683 1.00 52.44 203 GLU A C 1
ATOM 1593 O O . GLU A 1 203 ? -8.932 4.440 -23.910 1.00 52.44 203 GLU A O 1
ATOM 1598 N N . LYS A 1 204 ? -10.483 5.826 -24.780 1.00 53.41 204 LYS A N 1
ATOM 1599 C CA . LYS A 1 204 ? -10.193 6.985 -23.934 1.00 53.41 204 LYS A CA 1
ATOM 1600 C C . LYS A 1 204 ? -10.361 6.606 -22.468 1.00 53.41 204 LYS A C 1
ATOM 1602 O O . LYS A 1 204 ? -11.459 6.246 -22.047 1.00 53.41 204 LYS A O 1
ATOM 1607 N N . LEU A 1 205 ? -9.291 6.717 -21.684 1.0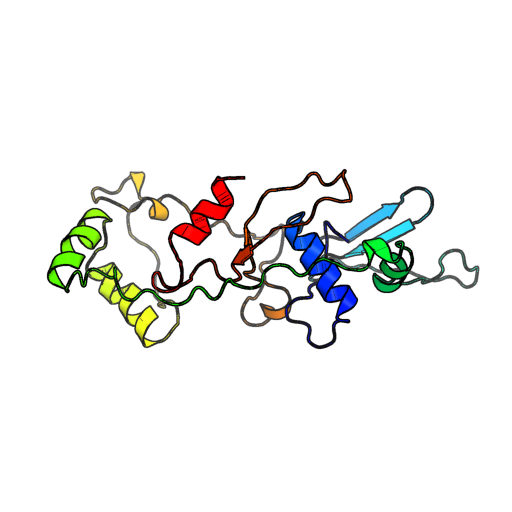0 55.22 205 LEU A N 1
ATOM 1608 C CA . LEU A 1 205 ? -9.359 6.497 -20.242 1.00 55.22 205 LEU A CA 1
ATOM 1609 C C . LEU A 1 205 ? -10.025 7.700 -19.573 1.00 55.22 205 LEU A C 1
ATOM 1611 O O . LEU A 1 205 ? -9.377 8.686 -19.227 1.00 55.22 205 LEU A O 1
ATOM 1615 N N . GLU A 1 206 ? -11.331 7.601 -19.349 1.00 56.66 206 GLU A N 1
ATOM 1616 C CA . GLU A 1 206 ? -12.072 8.515 -18.479 1.00 56.66 206 GLU A CA 1
ATOM 1617 C C . GLU A 1 206 ? -11.884 8.110 -17.008 1.00 56.66 206 GLU A C 1
ATOM 1619 O O . GLU A 1 206 ? -12.816 7.666 -16.342 1.00 56.66 206 GLU A O 1
ATOM 1624 N N . ASN A 1 207 ? -10.659 8.243 -16.493 1.00 59.56 207 ASN A N 1
ATOM 1625 C CA . ASN A 1 207 ? -10.367 7.965 -15.088 1.00 59.56 207 ASN A CA 1
ATOM 1626 C C . ASN A 1 207 ? -10.241 9.262 -14.284 1.00 59.56 207 ASN A C 1
ATOM 1628 O O . ASN A 1 207 ? -9.598 10.230 -14.697 1.00 59.56 207 ASN A O 1
ATOM 1632 N N . ILE A 1 208 ? -10.847 9.257 -13.102 1.00 58.88 208 ILE A N 1
ATOM 1633 C CA . ILE A 1 208 ? -10.786 10.326 -12.116 1.00 58.88 208 ILE A CA 1
ATOM 1634 C C . ILE A 1 208 ? -9.677 9.975 -11.130 1.00 58.88 208 ILE A C 1
ATOM 1636 O O . ILE A 1 208 ? -9.713 8.936 -10.472 1.00 58.88 208 ILE A O 1
ATOM 1640 N N . ASN A 1 209 ? -8.686 10.852 -11.007 1.00 60.59 209 ASN A N 1
ATOM 1641 C CA . ASN A 1 209 ? -7.668 10.718 -9.972 1.00 60.59 209 ASN A CA 1
ATOM 1642 C C . ASN A 1 209 ? -8.234 11.242 -8.640 1.00 60.59 209 ASN A C 1
ATOM 1644 O O . ASN A 1 209 ? -8.413 12.452 -8.474 1.00 60.59 209 ASN A O 1
ATOM 1648 N N . LEU A 1 210 ? -8.502 10.336 -7.698 1.00 55.91 210 LEU A N 1
ATOM 1649 C CA . LEU A 1 210 ? -8.791 10.662 -6.303 1.00 55.91 210 LEU A CA 1
ATOM 1650 C C . LEU A 1 210 ? -7.522 10.465 -5.482 1.00 55.91 210 LEU A C 1
ATOM 1652 O O . LEU A 1 210 ? -7.394 9.521 -4.705 1.00 55.91 210 LEU A O 1
ATOM 1656 N N . SER A 1 211 ? -6.570 11.379 -5.655 1.00 54.31 211 SER A N 1
ATOM 1657 C CA . SER A 1 211 ? -5.218 11.280 -5.094 1.00 54.31 211 SER A CA 1
ATOM 1658 C C . SER A 1 211 ? -5.148 11.245 -3.563 1.00 54.31 211 SER A C 1
ATOM 1660 O O . SER A 1 211 ? -4.071 11.082 -2.996 1.00 54.31 211 SER A O 1
ATOM 1662 N N . LEU A 1 212 ? -6.296 11.341 -2.891 1.00 51.41 212 LEU A N 1
ATOM 1663 C CA . LEU A 1 212 ? -6.483 11.037 -1.484 1.00 51.41 212 LEU A CA 1
ATOM 1664 C C . LEU A 1 212 ? -7.837 10.320 -1.365 1.00 51.41 212 LEU A C 1
ATOM 1666 O O . LEU A 1 212 ? -8.850 10.844 -1.806 1.00 51.41 212 LEU A O 1
ATOM 1670 N N . LEU A 1 213 ? -7.900 9.140 -0.749 1.00 51.22 213 LEU A N 1
ATOM 1671 C CA . LEU A 1 213 ? -9.193 8.512 -0.417 1.00 51.22 213 LEU A CA 1
ATOM 1672 C C . LEU A 1 213 ? -9.930 9.271 0.713 1.00 51.22 213 LEU A C 1
ATOM 1674 O O . LEU A 1 213 ? -11.095 9.015 1.001 1.00 51.22 213 LEU A O 1
ATOM 1678 N N . LEU A 1 214 ? -9.220 10.192 1.371 1.00 54.66 214 LEU A N 1
ATOM 1679 C CA . LEU A 1 214 ? -9.625 10.944 2.556 1.00 54.66 214 LEU A CA 1
ATOM 1680 C C . LEU A 1 214 ? -9.943 12.397 2.198 1.00 54.66 214 LEU A C 1
ATOM 1682 O O . LEU A 1 214 ? -9.340 13.325 2.734 1.00 54.66 214 LEU A O 1
ATOM 1686 N N . TRP A 1 215 ? -10.866 12.605 1.263 1.00 61.88 215 TRP A N 1
ATOM 1687 C CA . TRP A 1 215 ? -11.389 13.950 1.035 1.00 61.88 215 TRP A CA 1
ATOM 1688 C C . TRP A 1 215 ? -12.404 14.275 2.135 1.00 61.88 215 TRP A C 1
ATOM 1690 O O . TRP A 1 215 ? -13.189 13.401 2.523 1.00 61.88 215 TRP A O 1
ATOM 1700 N N . PRO A 1 216 ? -12.414 15.510 2.668 1.00 59.03 216 PRO A N 1
ATOM 1701 C CA . PRO A 1 216 ? -13.497 15.956 3.528 1.00 59.03 216 PRO A CA 1
ATOM 1702 C C . PRO A 1 216 ? -14.839 15.702 2.837 1.00 59.03 216 PRO A C 1
ATOM 1704 O O . PRO A 1 216 ? -14.965 15.913 1.634 1.00 59.03 216 PRO A O 1
ATOM 1707 N N . ALA A 1 217 ? -15.871 15.308 3.588 1.00 58.09 217 ALA A N 1
ATOM 1708 C CA . ALA A 1 217 ? -17.207 15.092 3.018 1.00 58.09 217 ALA A CA 1
ATOM 1709 C C . ALA A 1 217 ? -17.751 16.334 2.277 1.00 58.09 217 ALA A C 1
ATOM 1711 O O . ALA A 1 217 ? -18.563 16.203 1.373 1.00 58.09 217 ALA A O 1
ATOM 1712 N N . ALA A 1 218 ? -17.263 17.530 2.626 1.00 55.25 218 ALA A N 1
ATOM 1713 C CA . ALA A 1 218 ? -17.564 18.782 1.933 1.00 55.25 218 ALA A CA 1
ATOM 1714 C C . ALA A 1 218 ? -16.974 18.878 0.512 1.00 55.25 218 ALA A C 1
ATOM 1716 O O . ALA A 1 218 ? -17.411 19.712 -0.274 1.00 55.25 218 ALA A O 1
ATOM 1717 N N . GLU A 1 219 ? -15.974 18.061 0.191 1.00 57.53 219 GLU A N 1
ATOM 1718 C CA . GLU A 1 219 ? -15.272 18.064 -1.093 1.00 57.53 219 GLU A CA 1
ATOM 1719 C C . GLU A 1 219 ? -15.611 16.825 -1.949 1.00 57.53 219 GLU A C 1
ATOM 1721 O O . GLU A 1 219 ? -15.354 16.819 -3.151 1.00 57.53 219 GLU A O 1
ATOM 1726 N N . ILE A 1 220 ? -16.241 15.794 -1.364 1.00 58.28 220 ILE A N 1
ATOM 1727 C CA . ILE A 1 220 ? -16.767 14.624 -2.084 1.00 58.28 220 ILE A CA 1
ATOM 1728 C C . ILE A 1 220 ? -18.225 14.894 -2.479 1.00 58.28 220 ILE A C 1
ATOM 1730 O O . ILE A 1 220 ? -19.137 14.733 -1.669 1.00 58.28 220 ILE A O 1
ATOM 1734 N N . HIS A 1 221 ? -18.473 15.274 -3.735 1.00 54.44 221 HIS A N 1
ATOM 1735 C CA . HIS A 1 221 ? -19.844 15.403 -4.242 1.00 54.44 221 HIS A CA 1
ATOM 1736 C C . HIS A 1 221 ? -20.455 14.019 -4.518 1.00 54.44 221 HIS A C 1
ATOM 1738 O O . HIS A 1 221 ? -19.810 13.163 -5.128 1.00 54.44 221 HIS A O 1
ATOM 1744 N N . LEU A 1 222 ? -21.716 13.802 -4.125 1.00 51.91 222 LEU A N 1
ATOM 1745 C CA . LEU A 1 222 ? -22.414 12.512 -4.274 1.00 51.91 222 LEU A CA 1
ATOM 1746 C C . LEU A 1 222 ? -22.469 12.033 -5.742 1.00 51.91 222 LEU A C 1
ATOM 1748 O O . LEU A 1 222 ? -22.438 10.835 -6.019 1.00 51.91 222 LEU A O 1
ATOM 1752 N N . GLU A 1 223 ?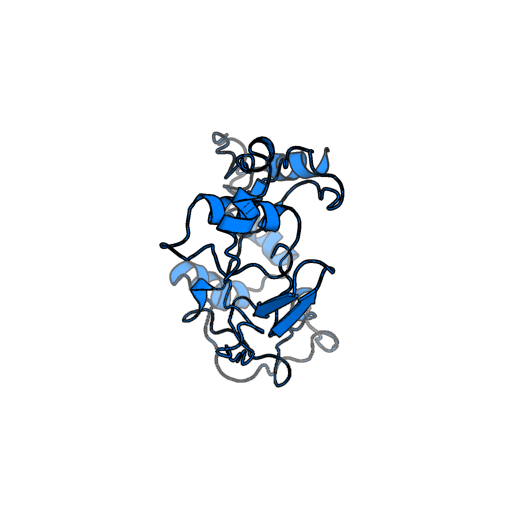 -22.494 12.979 -6.684 1.00 48.62 223 GLU A N 1
ATOM 1753 C CA . GLU A 1 223 ? -22.518 12.711 -8.128 1.00 48.62 223 GLU A CA 1
ATOM 1754 C C . GLU A 1 223 ? -21.174 12.203 -8.680 1.00 48.62 223 GLU A C 1
ATOM 1756 O O . GLU A 1 223 ? -21.164 11.476 -9.672 1.00 48.62 223 GLU A O 1
ATOM 1761 N N . ALA A 1 224 ? -20.044 12.509 -8.026 1.00 50.94 224 ALA A N 1
ATOM 1762 C CA . ALA A 1 224 ? -18.727 12.028 -8.455 1.00 50.94 224 ALA A CA 1
ATOM 1763 C C . ALA A 1 224 ? -18.618 10.499 -8.324 1.00 50.94 224 ALA A C 1
ATOM 1765 O O . ALA A 1 224 ? -18.036 9.839 -9.180 1.00 50.94 224 ALA A O 1
ATOM 1766 N N . ALA A 1 225 ? -19.242 9.923 -7.290 1.00 49.25 225 ALA A N 1
ATOM 1767 C CA . ALA A 1 225 ? -19.346 8.475 -7.136 1.00 49.25 225 ALA A CA 1
ATOM 1768 C C . ALA A 1 225 ? -20.359 7.853 -8.117 1.00 49.25 225 ALA A C 1
ATOM 1770 O O . ALA A 1 225 ? -20.154 6.736 -8.586 1.00 49.25 225 ALA A O 1
ATOM 1771 N N . GLN A 1 226 ? -21.441 8.567 -8.454 1.00 46.75 226 GLN A N 1
ATOM 1772 C CA . GLN A 1 226 ? -22.476 8.075 -9.372 1.00 46.75 226 GLN A CA 1
ATOM 1773 C C . GLN A 1 226 ? -22.003 8.019 -10.831 1.00 46.75 226 GLN A C 1
ATOM 1775 O O . GLN A 1 226 ? -22.370 7.081 -11.538 1.00 46.75 226 GLN A O 1
ATOM 1780 N N . HIS A 1 227 ? -21.149 8.953 -11.269 1.00 48.44 227 HIS A N 1
ATOM 1781 C CA . HIS A 1 227 ? -20.577 8.941 -12.621 1.00 48.44 227 HIS A CA 1
ATOM 1782 C C . HIS A 1 227 ? -19.747 7.676 -12.899 1.00 48.44 227 HIS A C 1
ATOM 1784 O O . HIS A 1 227 ? -19.780 7.146 -14.004 1.00 48.44 227 HIS A O 1
ATOM 1790 N N . CYS A 1 228 ? -19.078 7.143 -11.872 1.00 45.34 228 CYS A N 1
ATOM 1791 C CA . CYS A 1 228 ? -18.245 5.942 -11.961 1.00 45.34 228 CYS A CA 1
ATOM 1792 C C . CYS A 1 228 ? -19.043 4.624 -11.978 1.00 45.34 228 CYS A C 1
ATOM 1794 O O . CYS A 1 228 ? -18.477 3.586 -12.298 1.00 45.34 228 CYS A O 1
ATOM 1796 N N . ILE A 1 229 ? -20.328 4.643 -11.599 1.00 46.22 229 ILE A N 1
ATOM 1797 C CA . ILE A 1 229 ? -21.188 3.445 -11.509 1.00 46.22 229 ILE A CA 1
ATOM 1798 C C . ILE A 1 229 ? -22.115 3.318 -12.732 1.00 46.22 229 ILE A C 1
ATOM 1800 O O . ILE A 1 229 ? -22.623 2.236 -13.014 1.00 46.22 229 ILE A O 1
ATOM 1804 N N . GLN A 1 230 ? -22.371 4.415 -13.451 1.00 38.81 230 GLN A N 1
ATOM 1805 C CA . GLN A 1 230 ? -23.377 4.471 -14.520 1.00 38.81 230 GLN A CA 1
ATOM 1806 C C . GLN A 1 230 ? -22.850 4.208 -15.944 1.00 38.81 230 GLN A C 1
ATOM 1808 O O . GLN A 1 230 ? -23.648 4.283 -16.880 1.00 38.81 230 GLN A O 1
ATOM 1813 N N . LYS A 1 231 ? -21.563 3.889 -16.128 1.00 40.41 231 LYS A N 1
ATOM 1814 C CA . LYS A 1 231 ? -21.000 3.466 -17.421 1.00 40.41 231 LYS A CA 1
ATOM 1815 C C . LYS A 1 231 ? -20.482 2.037 -17.353 1.00 40.41 231 LYS A C 1
ATOM 1817 O O . LYS A 1 231 ? -19.742 1.737 -16.391 1.00 40.41 231 LYS A O 1
#

pLDDT: mean 76.19, std 16.07, range [38.81, 95.94]

Secondary structure (DSSP, 8-state):
--SS----TT-TTS-HHHHHHHHHHHHHS----SS-EEEEE-SS-EEEEE-TT--S-------TTSSS------HHHHHTTS-GGGS-----EE---PPP-GGG-----HHHHHHHHHHTT--HHHIIIIIHHHHHHSSPPP--S---SPPGGG-SS---HHHH-------SSSPPP-TTTSGGG-----EES----TT--------EE-S-S---TTT--HHHHHHTT--

Organism: Taxus chinensis (NCBI:txid29808)

Foldseek 3Di:
DLQADALDDLDPPDDPLSNLVNVLSCLQDPHPDFWDWDWDDPPPDTDIDTHNVNNDDDDDDQDPVRPDDPDPCDVVVVLVVDPPVQSDQDDAPADDPDPDDPPDPPCCDPVNVVVVCVVQPNDPCCCVQAVVCCVVVVDGGDDDDDDPADQQVPDPDDDHPVSNDDDDDDDPRGDDDDCVVVVSRDFQKDWAADRDDPVDPDDRSNIYIPRHPDDDPSRDDPVVVVVRVPD

Sequence (231 aa):
MMMIPEAWKNDQNMDPNRQALYEYFLALMEPWDGPALVSFTNGHYLGATLDCNGLHPGHFYVTHSGMAKRQKITLQEIFDSLPESERVPEPIIRSVKVERSDDVIENIGVHGLLSPFKTFGYTVEALEMLLLPMTKDGSEVLGSMGNDAPLVVMSTQPKIIFEYFKQMFSQVTNPPIVLIREAIVTSMECMIGPKVDLTETSEKLENINLSLLLWPAAEIHLEAAQHCIQK